Protein 2CVE (pdb70)

B-factor: mean 14.04, std 5.44, range [6.55, 36.49]

Solvent-accessible surface area: 10276 Å² total; per-residue (Å²): 97,62,16,4,49,82,120,23,100,34,86,64,124,38,96,130,0,98,0,6,0,26,1,5,53,4,48,34,61,130,86,0,91,62,22,0,72,138,26,90,41,122,155,16,66,27,11,0,14,0,4,45,23,32,180,87,109,125,66,34,23,69,70,14,75,110,36,8,0,0,90,10,0,3,97,8,0,79,89,42,40,3,17,97,0,0,0,0,0,0,11,60,95,28,58,49,182,20,39,61,44,10,11,61,180,3,0,12,35,1,0,16,39,0,0,135,150,5,70,66,64,89,49,85,105,177,19,46,26,36,0,29,0,56,109,85,6,15,54,120,0,68,61,21,6,138,85,102,95,28,196,30,126,85,67,125,32,130,126,0,0,90,1,32,2,92,4,42,84,103,94,79,99,34,1,36,165,20,0,68,112,29,0,216,43,94,24,50,91,121

CATH classification: 3.30.230.30 (+1 more: 3.30.70.240)

Sequence (190 aa):
SLTLADKVVYEEEIQKSRFIAKAAPVASEEEALAFLAENREPEATHNGHAYKIGLLYRFSDDGEPSGTAGRPILHAIEAQGLDRVAVLVVRYFGGVKLGAGGLVRAYGGVAAEALRRAPKVPLVERVGLAFLVPFAEVGRVYALLEARALKAEETYTPEGVRFALLLPKPEREGFLRALLDATRGQVALE

InterPro domains:
  IPR001498 Impact, N-terminal [PF01205] (16-116)
  IPR020568 Ribosomal protein uS5 domain 2-type superfamily [SSF54211] (7-121)
  IPR020569 Uncharacterised protein family UPF0029, Impact, conserved site [PS00910] (71-100)
  IPR023582 Impact family [PTHR16301] (6-154)
  IPR035647 EF-G domain III/V-like [SSF54980] (125-191)
  IPR036956 Impact, N-terminal domain superfamily [G3DSA:3.30.230.30] (1-125)

Structure (mmCIF, N/CA/C/O backbone):
data_2CVE
#
_entry.id   2CVE
#
_cell.length_a   53.670
_cell.length_b   76.050
_cell.length_c   102.110
_cell.angle_alpha   90.00
_cell.angle_beta   90.00
_cell.angle_gamma   90.00
#
_symmetry.space_group_name_H-M   'C 2 2 21'
#
loop_
_entity.id
_entity.type
_entity.pdbx_description
1 polymer 'hypothetical protein TTHA1053'
2 non-polymer 'L(+)-TARTARIC ACID'
3 water water
#
loop_
_atom_site.group_PDB
_atom_site.id
_atom_site.type_symbol
_atom_site.label_atom_id
_atom_site.label_alt_id
_atom_site.label_comp_id
_atom_site.label_asym_id
_atom_site.label_entity_id
_atom_site.label_seq_id
_atom_site.pdbx_PDB_ins_code
_atom_site.Cartn_x
_atom_site.Cartn_y
_atom_site.Cartn_z
_atom_site.occupancy
_atom_site.B_iso_or_equiv
_atom_site.auth_seq_id
_atom_site.auth_comp_id
_atom_site.auth_asym_id
_atom_site.auth_atom_id
_atom_site.pdbx_PDB_model_num
ATOM 1 N N . SER A 1 2 ? 18.282 13.493 16.509 1.00 16.79 2 SER A N 1
ATOM 2 C CA . SER A 1 2 ? 17.985 12.776 17.778 1.00 14.44 2 SER A CA 1
ATOM 3 C C . SER A 1 2 ? 18.737 11.454 17.882 1.00 13.20 2 SER A C 1
ATOM 4 O O . SER A 1 2 ? 19.091 10.850 16.867 1.00 12.10 2 SER A O 1
ATOM 7 N N . LEU A 1 3 ? 18.957 11.010 19.110 1.00 12.56 3 LEU A N 1
ATOM 8 C CA . LEU A 1 3 ? 19.654 9.771 19.362 1.00 11.63 3 LEU A CA 1
ATOM 9 C C . LEU A 1 3 ? 18.591 8.881 20.037 1.00 10.84 3 LEU A C 1
ATOM 10 O O . LEU A 1 3 ? 17.614 9.366 20.564 1.00 12.98 3 LEU A O 1
ATOM 15 N N . THR A 1 4 ? 18.815 7.566 19.975 1.00 9.96 4 THR A N 1
ATOM 16 C CA . THR A 1 4 ? 17.934 6.628 20.666 1.00 9.55 4 THR A CA 1
ATOM 17 C C . THR A 1 4 ? 18.871 5.638 21.322 1.00 9.44 4 THR A C 1
ATOM 18 O O . THR A 1 4 ? 20.075 5.664 21.054 1.00 10.51 4 THR A O 1
ATOM 22 N N . LEU A 1 5 ? 18.346 4.791 22.199 1.00 9.08 5 LEU A N 1
ATOM 23 C CA . LEU A 1 5 ? 19.185 3.811 22.878 1.00 9.53 5 LEU A CA 1
ATOM 24 C C . LEU A 1 5 ? 19.501 2.640 21.959 1.00 9.38 5 LEU A C 1
ATOM 25 O O . LEU A 1 5 ? 18.665 2.204 21.198 1.00 7.26 5 LEU A O 1
ATOM 30 N N . ALA A 1 6 ? 20.740 2.143 22.076 1.00 8.98 6 ALA A N 1
ATOM 31 C CA . ALA A 1 6 ? 21.166 1.015 21.246 1.00 9.86 6 ALA A CA 1
ATOM 32 C C . ALA A 1 6 ? 21.105 -0.299 21.980 1.00 10.74 6 ALA A C 1
ATOM 33 O O . ALA A 1 6 ? 21.526 -1.333 21.453 1.00 11.46 6 ALA A O 1
ATOM 35 N N . ASP A 1 7 ? 20.575 -0.282 23.204 1.00 10.62 7 ASP A N 1
ATOM 36 C CA . ASP A 1 7 ? 20.453 -1.475 24.011 1.00 10.76 7 ASP A CA 1
ATOM 37 C C . ASP A 1 7 ? 19.696 -1.078 25.272 1.00 11.39 7 ASP A C 1
ATOM 38 O O . ASP A 1 7 ? 19.472 0.125 25.514 1.00 11.67 7 ASP A O 1
ATOM 43 N N . LYS A 1 8 ? 19.298 -2.062 26.057 1.00 11.65 8 LYS A N 1
ATOM 44 C CA . LYS A 1 8 ? 18.608 -1.786 27.313 1.00 12.40 8 LYS A CA 1
ATOM 45 C C . LYS A 1 8 ? 19.664 -1.552 28.375 1.00 12.70 8 LYS A C 1
ATOM 46 O O . LYS A 1 8 ? 20.778 -2.078 28.313 1.00 14.49 8 LYS A O 1
ATOM 52 N N . VAL A 1 9 ? 19.326 -0.741 29.378 1.00 10.53 9 VAL A N 1
ATOM 53 C CA . VAL A 1 9 ? 20.277 -0.462 30.436 1.00 11.12 9 VAL A CA 1
ATOM 54 C C . VAL A 1 9 ? 19.552 -0.490 31.790 1.00 11.45 9 VAL A C 1
ATOM 55 O O . VAL A 1 9 ? 18.362 -0.250 31.857 1.00 10.16 9 VAL A O 1
ATOM 59 N N . VAL A 1 10 ? 20.308 -0.834 32.824 1.00 10.86 10 VAL A N 1
ATOM 60 C CA . VAL A 1 10 ? 19.778 -0.836 34.196 1.00 11.21 10 VAL A CA 1
ATOM 61 C C . VAL A 1 10 ? 20.819 -0.118 35.044 1.00 11.17 10 VAL A C 1
ATOM 62 O O . VAL A 1 10 ? 22.018 -0.388 34.933 1.00 12.85 10 VAL A O 1
ATOM 66 N N . TYR A 1 11 ? 20.357 0.811 35.870 1.00 9.63 11 TYR A N 1
ATOM 67 C CA . TYR A 1 11 ? 21.263 1.540 36.750 1.00 9.94 11 TYR A CA 1
ATOM 68 C C . TYR A 1 11 ? 20.577 1.702 38.095 1.00 9.78 11 TYR A C 1
ATOM 69 O O . TYR A 1 11 ? 19.475 2.196 38.169 1.00 10.79 11 TYR A O 1
ATOM 78 N N . GLU A 1 12 ? 21.264 1.266 39.148 1.00 9.47 12 GLU A N 1
ATOM 79 C CA . GLU A 1 12 ? 20.689 1.340 40.486 1.00 9.86 12 GLU A CA 1
ATOM 80 C C . GLU A 1 12 ? 21.492 2.285 41.367 1.00 9.96 12 GLU A C 1
ATOM 81 O O . GLU A 1 12 ? 22.711 2.343 41.295 1.00 10.01 12 GLU A O 1
ATOM 87 N N . GLU A 1 13 ? 20.779 3.029 42.215 1.00 10.31 13 GLU A N 1
ATOM 88 C CA . GLU A 1 13 ? 21.444 3.946 43.115 1.00 10.59 13 GLU A CA 1
ATOM 89 C C . GLU A 1 13 ? 20.611 4.127 44.366 1.00 10.42 13 GLU A C 1
ATOM 90 O O . GLU A 1 13 ? 19.383 4.189 44.300 1.00 11.09 13 GLU A O 1
ATOM 96 N N . GLU A 1 14 ? 21.291 4.182 45.515 1.00 11.13 14 GLU A N 1
ATOM 97 C CA . GLU A 1 14 ? 20.628 4.392 46.780 1.00 10.95 14 GLU A CA 1
ATOM 98 C C . GLU A 1 14 ? 20.817 5.867 47.126 1.00 11.17 14 GLU A C 1
ATOM 99 O O . GLU A 1 14 ? 21.925 6.390 47.089 1.00 11.03 14 GLU A O 1
ATOM 105 N N . ILE A 1 15 ? 19.693 6.552 47.427 1.00 11.48 15 ILE A N 1
ATOM 106 C CA . ILE A 1 15 ? 19.716 7.948 47.769 1.00 11.13 15 ILE A CA 1
ATOM 107 C C . ILE A 1 15 ? 18.963 8.098 49.088 1.00 11.20 15 ILE A C 1
ATOM 108 O O . ILE A 1 15 ? 17.765 7.856 49.149 1.00 10.97 15 ILE A O 1
ATOM 113 N N . GLN A 1 16 ? 19.693 8.495 50.140 1.00 10.84 16 GLN A N 1
ATOM 114 C CA . GLN A 1 16 ? 19.140 8.643 51.466 1.00 10.93 16 GLN A CA 1
ATOM 115 C C . GLN A 1 16 ? 18.327 7.432 51.896 1.00 10.75 16 GLN A C 1
ATOM 116 O O . GLN A 1 16 ? 17.215 7.538 52.423 1.00 12.33 16 GLN A O 1
ATOM 122 N N . LYS A 1 17 ? 18.928 6.274 51.645 1.00 10.07 17 LYS A N 1
ATOM 123 C CA . LYS A 1 17 ? 18.387 4.934 51.962 1.00 10.25 17 LYS A CA 1
ATOM 124 C C . LYS A 1 17 ? 17.314 4.410 50.997 1.00 9.91 17 LYS A C 1
ATOM 125 O O . LYS A 1 17 ? 17.031 3.224 51.008 1.00 11.65 17 LYS A O 1
ATOM 131 N N . SER A 1 18 ? 16.739 5.289 50.167 1.00 9.59 18 SER A N 1
ATOM 132 C CA . SER A 1 18 ? 15.739 4.833 49.205 1.00 9.95 18 SER A CA 1
ATOM 133 C C . SER A 1 18 ? 16.490 4.204 48.026 1.00 9.37 18 SER A C 1
ATOM 134 O O . SER A 1 18 ? 17.533 4.714 47.610 1.00 11.22 18 SER A O 1
ATOM 137 N N . ARG A 1 19 ? 15.967 3.099 47.531 1.00 9.63 19 ARG A N 1
ATOM 138 C CA . ARG A 1 19 ? 16.594 2.370 46.423 1.00 9.78 19 ARG A CA 1
ATOM 139 C C . ARG A 1 19 ? 15.887 2.767 45.141 1.00 9.60 19 ARG A C 1
ATOM 140 O O . ARG A 1 19 ? 14.679 2.595 45.001 1.00 10.08 19 ARG A O 1
ATOM 148 N N . PHE A 1 20 ? 16.668 3.317 44.201 1.00 8.48 20 PHE A N 1
ATOM 149 C CA . PHE A 1 20 ? 16.139 3.719 42.897 1.00 8.71 20 PHE A CA 1
ATOM 150 C C . PHE A 1 20 ? 16.762 2.836 41.834 1.00 9.94 20 PHE A C 1
ATOM 151 O O . PHE A 1 20 ? 17.990 2.714 41.770 1.00 11.41 20 PHE A O 1
ATOM 159 N N . ILE A 1 21 ? 15.914 2.215 41.013 1.00 8.34 21 ILE A N 1
ATOM 160 C CA . ILE A 1 21 ? 16.407 1.356 39.951 1.00 9.19 21 ILE A CA 1
ATOM 161 C C . ILE A 1 21 ? 15.844 1.866 38.626 1.00 8.46 21 ILE A C 1
ATOM 162 O O . ILE A 1 21 ? 14.661 1.772 38.366 1.00 8.29 21 ILE A O 1
ATOM 167 N N . ALA A 1 22 ? 16.736 2.414 37.790 1.00 8.25 22 ALA A N 1
ATOM 168 C CA . ALA A 1 22 ? 16.285 2.924 36.498 1.00 7.68 22 ALA A CA 1
ATOM 169 C C . ALA A 1 22 ? 16.522 1.851 35.439 1.00 9.07 22 ALA A C 1
ATOM 170 O O . ALA A 1 22 ? 17.570 1.254 35.372 1.00 9.00 22 ALA A O 1
ATOM 172 N N . LYS A 1 23 ? 15.464 1.616 34.646 1.00 7.96 23 LYS A N 1
ATOM 173 C CA . LYS A 1 23 ? 15.533 0.623 33.589 1.00 8.46 23 LYS A CA 1
ATOM 174 C C . LYS A 1 23 ? 15.072 1.347 32.336 1.00 8.28 23 LYS A C 1
ATOM 175 O O . LYS A 1 23 ? 13.972 1.878 32.291 1.00 7.75 23 LYS A O 1
ATOM 181 N N . ALA A 1 24 ? 15.920 1.360 31.318 1.00 9.64 24 ALA A N 1
ATOM 182 C CA . ALA A 1 24 ? 15.560 2.051 30.096 1.00 7.69 24 ALA A CA 1
ATOM 183 C C . ALA A 1 24 ? 15.747 1.153 28.884 1.00 9.28 24 ALA A C 1
ATOM 184 O O . ALA A 1 24 ? 16.533 0.222 28.901 1.00 8.54 24 ALA A O 1
ATOM 186 N N . ALA A 1 25 ? 14.983 1.441 27.843 1.00 7.17 25 ALA A N 1
ATOM 187 C CA . ALA A 1 25 ? 15.064 0.661 26.609 1.00 8.99 25 ALA A CA 1
ATOM 188 C C . ALA A 1 25 ? 14.570 1.499 25.455 1.00 9.01 25 ALA A C 1
ATOM 189 O O . ALA A 1 25 ? 13.793 2.441 25.649 1.00 8.85 25 ALA A O 1
ATOM 191 N N . PRO A 1 26 ? 15.034 1.192 24.235 1.00 7.80 26 PRO A N 1
ATOM 192 C CA . PRO A 1 26 ? 14.572 1.954 23.070 1.00 8.86 26 PRO A CA 1
ATOM 193 C C . PRO A 1 26 ? 13.176 1.427 22.726 1.00 8.50 26 PRO A C 1
ATOM 194 O O . PRO A 1 26 ? 12.902 0.241 22.855 1.00 8.15 26 PRO A O 1
ATOM 198 N N . VAL A 1 27 ? 12.291 2.339 22.303 1.00 8.10 27 VAL A N 1
ATOM 199 C CA . VAL A 1 27 ? 10.931 1.937 21.956 1.00 8.37 27 VAL A CA 1
ATOM 200 C C . VAL A 1 27 ? 10.486 2.692 20.708 1.00 7.68 27 VAL A C 1
ATOM 201 O O . VAL A 1 27 ? 10.643 3.899 20.632 1.00 10.22 27 VAL A O 1
ATOM 205 N N . ALA A 1 28 ? 9.942 1.960 19.747 1.00 9.31 28 ALA A N 1
ATOM 206 C CA . ALA A 1 28 ? 9.507 2.548 18.496 1.00 10.39 28 ALA A CA 1
ATOM 207 C C . ALA A 1 28 ? 7.978 2.686 18.388 1.00 10.59 28 ALA A C 1
ATOM 208 O O . ALA A 1 28 ? 7.488 3.228 17.386 1.00 12.70 28 ALA A O 1
ATOM 210 N N . SER A 1 29 ? 7.268 2.217 19.393 1.00 9.62 29 SER A N 1
ATOM 211 C CA . SER A 1 29 ? 5.802 2.334 19.386 1.00 9.77 29 SER A CA 1
ATOM 212 C C . SER A 1 29 ? 5.299 2.316 20.820 1.00 10.09 29 SER A C 1
ATOM 213 O O . SER A 1 29 ? 5.993 1.870 21.741 1.00 10.11 29 SER A O 1
ATOM 216 N N . GLU A 1 30 ? 4.073 2.820 21.024 1.00 10.78 30 GLU A N 1
ATOM 217 C CA . GLU A 1 30 ? 3.503 2.846 22.348 1.00 11.44 30 GLU A CA 1
ATOM 218 C C . GLU A 1 30 ? 3.296 1.422 22.855 1.00 11.99 30 GLU A C 1
ATOM 219 O O . GLU A 1 30 ? 3.423 1.158 24.041 1.00 10.24 30 GLU A O 1
ATOM 225 N N . GLU A 1 31 ? 2.991 0.492 21.950 1.00 10.95 31 GLU A N 1
ATOM 226 C CA . GLU A 1 31 ? 2.816 -0.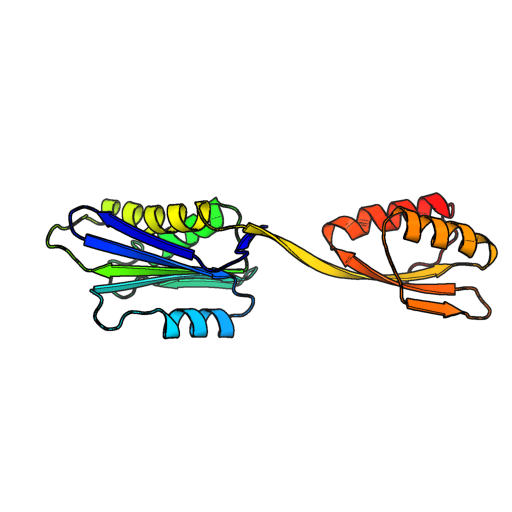895 22.322 1.00 12.05 31 GLU A CA 1
ATOM 227 C C . GLU A 1 31 ? 4.094 -1.422 22.979 1.00 11.27 31 GLU A C 1
ATOM 228 O O . GLU A 1 31 ? 4.058 -2.102 24.006 1.00 12.05 31 GLU A O 1
ATOM 234 N N . GLU A 1 32 ? 5.234 -1.123 22.346 1.00 10.65 32 GLU A N 1
ATOM 235 C CA . GLU A 1 32 ? 6.528 -1.561 22.856 1.00 11.11 32 GLU A CA 1
ATOM 236 C C . GLU A 1 32 ? 6.844 -0.904 24.204 1.00 10.19 32 GLU A C 1
ATOM 237 O O . GLU A 1 32 ? 7.425 -1.536 25.081 1.00 11.88 32 GLU A O 1
ATOM 243 N N . ALA A 1 33 ? 6.447 0.335 24.336 1.00 8.40 33 ALA A N 1
ATOM 244 C CA . ALA A 1 33 ? 6.699 1.066 25.585 1.00 8.76 33 ALA A CA 1
ATOM 245 C C . ALA A 1 33 ? 5.948 0.441 26.745 1.00 9.35 33 ALA A C 1
ATOM 246 O O . ALA A 1 33 ? 6.501 0.191 27.800 1.00 9.21 33 ALA A O 1
ATOM 248 N N . LEU A 1 34 ? 4.640 0.171 26.532 1.00 10.50 34 LEU A N 1
ATOM 249 C CA . LEU A 1 34 ? 3.852 -0.422 27.596 1.00 10.20 34 LEU A CA 1
ATOM 250 C C . LEU A 1 34 ? 4.260 -1.854 27.887 1.00 11.06 34 LEU A C 1
ATOM 251 O O . LEU A 1 34 ? 4.143 -2.318 29.007 1.00 11.28 34 LEU A O 1
ATOM 256 N N . ALA A 1 35 ? 4.722 -2.563 26.849 1.00 11.14 35 ALA A N 1
ATOM 257 C CA . ALA A 1 35 ? 5.164 -3.949 27.040 1.00 11.83 35 ALA A CA 1
ATOM 258 C C . ALA A 1 35 ? 6.404 -3.948 27.918 1.00 11.48 35 ALA A C 1
ATOM 259 O O . ALA A 1 35 ? 6.532 -4.729 28.858 1.00 12.98 35 ALA A O 1
ATOM 261 N N . PHE A 1 36 ? 7.332 -3.025 27.625 1.00 10.02 36 PHE A N 1
ATOM 262 C CA . PHE A 1 36 ? 8.566 -2.921 28.377 1.00 10.09 36 PHE A CA 1
ATOM 263 C C . PHE A 1 36 ? 8.282 -2.569 29.842 1.00 9.99 36 PHE A C 1
ATOM 264 O O . PHE A 1 36 ? 8.843 -3.138 30.757 1.00 10.24 36 PHE A O 1
ATOM 272 N N . LEU A 1 37 ? 7.379 -1.611 30.031 1.00 10.13 37 LEU A N 1
ATOM 273 C CA . LEU A 1 37 ? 7.031 -1.185 31.393 1.00 11.45 37 LEU A CA 1
ATOM 274 C C . LEU A 1 37 ? 6.346 -2.296 32.179 1.00 12.51 37 LEU A C 1
ATOM 275 O O . LEU A 1 37 ? 6.626 -2.507 33.361 1.00 13.81 37 LEU A O 1
ATOM 280 N N . ALA A 1 38 ? 5.421 -3.013 31.534 1.00 14.17 38 ALA A N 1
ATOM 281 C CA . ALA A 1 38 ? 4.707 -4.079 32.193 1.00 14.22 38 ALA A CA 1
ATOM 282 C C . ALA A 1 38 ? 5.650 -5.208 32.617 1.00 14.32 38 ALA A C 1
ATOM 283 O O . ALA A 1 38 ? 5.486 -5.779 33.699 1.00 15.35 38 ALA A O 1
ATOM 285 N N . GLU A 1 39 ? 6.630 -5.512 31.781 1.00 14.45 39 GLU A N 1
ATOM 286 C CA . GLU A 1 39 ? 7.596 -6.571 32.071 1.00 15.73 39 GLU A CA 1
ATOM 287 C C . GLU A 1 39 ? 8.623 -6.192 33.130 1.00 15.05 39 GLU A C 1
ATOM 288 O O . GLU A 1 39 ? 9.105 -7.042 33.892 1.00 16.06 39 GLU A O 1
ATOM 294 N N . ASN A 1 40 ? 8.946 -4.900 33.217 1.00 13.83 40 ASN A N 1
ATOM 295 C CA . ASN A 1 40 ? 9.970 -4.435 34.140 1.00 12.80 40 ASN A CA 1
ATOM 296 C C . ASN A 1 40 ? 9.478 -3.779 35.424 1.00 12.72 40 ASN A C 1
ATOM 297 O O . ASN A 1 40 ? 10.268 -3.529 36.321 1.00 12.40 40 ASN A O 1
ATOM 302 N N . ARG A 1 41 ? 8.183 -3.505 35.515 1.00 12.40 41 ARG A N 1
ATOM 303 C CA . ARG A 1 41 ? 7.669 -2.928 36.764 1.00 13.36 41 ARG A CA 1
ATOM 304 C C . ARG A 1 41 ? 7.821 -3.961 37.873 1.00 12.93 41 ARG A C 1
ATOM 305 O O . ARG A 1 41 ? 7.781 -5.172 37.630 1.00 12.66 41 ARG A O 1
ATOM 313 N N . GLU A 1 42 ? 8.007 -3.475 39.086 1.00 12.98 42 GLU A N 1
ATOM 314 C CA . GLU A 1 42 ? 8.127 -4.346 40.257 1.00 13.50 42 GLU A CA 1
ATOM 315 C C . GLU A 1 42 ? 6.914 -4.006 41.133 1.00 15.31 42 GLU A C 1
ATOM 316 O O . GLU A 1 42 ? 6.879 -3.002 41.818 1.00 14.17 42 GLU A O 1
ATOM 322 N N . PRO A 1 43 ? 5.893 -4.889 41.114 1.00 18.12 43 PRO A N 1
ATOM 323 C CA . PRO A 1 43 ? 4.636 -4.763 41.852 1.00 19.48 43 PRO A CA 1
ATOM 324 C C . PRO A 1 43 ? 4.693 -4.437 43.320 1.00 18.04 43 PRO A C 1
ATOM 325 O O . PRO A 1 43 ? 3.771 -3.796 43.847 1.00 19.56 43 PRO A O 1
ATOM 329 N N . GLU A 1 44 ? 5.764 -4.836 44.016 1.00 18.14 44 GLU A N 1
ATOM 330 C CA . GLU A 1 44 ? 5.869 -4.545 45.431 1.00 17.78 44 GLU A CA 1
ATOM 331 C C . GLU A 1 44 ? 6.726 -3.347 45.756 1.00 15.56 44 GLU A C 1
ATOM 332 O O . GLU A 1 44 ? 7.046 -3.066 46.901 1.00 16.08 44 GLU A O 1
ATOM 338 N N . ALA A 1 45 ? 7.104 -2.604 44.708 1.00 13.23 45 ALA A N 1
ATOM 339 C CA . ALA A 1 45 ? 7.908 -1.410 44.933 1.00 12.71 45 ALA A CA 1
ATOM 340 C C . ALA A 1 45 ? 7.015 -0.328 45.514 1.00 12.28 45 ALA A C 1
ATOM 341 O O . ALA A 1 45 ? 5.780 -0.405 45.443 1.00 12.43 45 ALA A O 1
ATOM 343 N N . THR A 1 46 ? 7.625 0.692 46.106 1.00 10.43 46 THR A N 1
ATOM 344 C CA . THR A 1 46 ? 6.854 1.777 46.659 1.00 11.19 46 THR A CA 1
ATOM 345 C C . THR A 1 46 ? 6.230 2.541 45.487 1.00 10.94 46 THR A C 1
ATOM 346 O O . THR A 1 46 ? 5.078 2.940 45.557 1.00 12.78 46 THR A O 1
ATOM 350 N N . HIS A 1 47 ? 7.007 2.699 44.422 1.00 11.36 47 HIS A N 1
ATOM 351 C CA . HIS A 1 47 ? 6.546 3.408 43.211 1.00 11.54 47 HIS A CA 1
ATOM 352 C C . HIS A 1 47 ? 7.286 2.916 41.966 1.00 12.16 47 HIS A C 1
ATOM 353 O O . HIS A 1 47 ? 8.436 2.483 42.046 1.00 11.91 47 HIS A O 1
ATOM 360 N N . ASN A 1 48 ? 6.605 2.993 40.833 1.00 11.41 48 ASN A N 1
ATOM 361 C CA . ASN A 1 48 ? 7.177 2.648 39.529 1.00 11.12 48 ASN A CA 1
ATOM 362 C C . ASN A 1 48 ? 6.926 3.842 38.617 1.00 11.15 48 ASN A C 1
ATOM 363 O O . ASN A 1 48 ? 6.015 3.837 37.797 1.00 13.82 48 ASN A O 1
ATOM 368 N N . GLY A 1 49 ? 7.740 4.887 38.778 1.00 11.10 49 GLY A N 1
ATOM 369 C CA . GLY A 1 49 ? 7.571 6.084 37.965 1.00 8.88 49 GLY A CA 1
ATOM 370 C C . GLY A 1 49 ? 8.140 5.833 36.577 1.00 9.81 49 GLY A C 1
ATOM 371 O O . GLY A 1 49 ? 9.009 4.997 36.424 1.00 10.16 49 GLY A O 1
ATOM 372 N N . HIS A 1 50 ? 7.640 6.562 35.576 1.00 8.08 50 HIS A N 1
ATOM 373 C CA . HIS A 1 50 ? 8.150 6.336 34.222 1.00 8.05 50 HIS A CA 1
ATOM 374 C C . HIS A 1 50 ? 7.820 7.468 33.262 1.00 7.44 50 HIS A C 1
ATOM 375 O O . HIS A 1 50 ? 7.024 8.341 33.543 1.00 7.92 50 HIS A O 1
ATOM 382 N N . ALA A 1 51 ? 8.486 7.419 32.110 1.00 7.92 51 ALA A N 1
ATOM 383 C CA . ALA A 1 51 ? 8.255 8.386 31.064 1.00 6.98 51 ALA A CA 1
ATOM 384 C C . ALA A 1 51 ? 8.786 7.808 29.779 1.00 8.39 51 ALA A C 1
ATOM 385 O O . ALA A 1 51 ? 9.659 6.939 29.794 1.00 9.62 51 ALA A O 1
ATOM 387 N N . TYR A 1 52 ? 8.220 8.230 28.671 1.00 7.86 52 TYR A N 1
ATOM 388 C CA . TYR A 1 52 ? 8.722 7.781 27.381 1.00 8.21 52 TYR A CA 1
ATOM 389 C C . TYR A 1 52 ? 8.386 8.804 26.326 1.00 10.52 52 TYR A C 1
ATOM 390 O O . TYR A 1 52 ? 7.443 9.594 26.461 1.00 10.47 52 TYR A O 1
ATOM 399 N N . LYS A 1 53 ? 9.200 8.823 25.291 1.00 8.74 53 LYS A N 1
ATOM 400 C CA . LYS A 1 53 ? 9.041 9.789 24.215 1.00 10.61 53 LYS A CA 1
ATOM 401 C C . LYS A 1 53 ? 9.243 9.072 22.882 1.00 9.72 53 LYS A C 1
ATOM 402 O O . LYS A 1 53 ? 10.251 8.397 22.666 1.00 9.33 53 LYS A O 1
ATOM 408 N N . ILE A 1 54 ? 8.249 9.202 22.002 1.00 9.69 54 ILE A N 1
ATOM 409 C CA . ILE A 1 54 ? 8.321 8.582 20.681 1.00 10.81 54 ILE A CA 1
ATOM 410 C C . ILE A 1 54 ? 7.899 9.653 19.679 1.00 11.47 54 ILE A C 1
ATOM 411 O O . ILE A 1 54 ? 6.704 9.786 19.333 1.00 11.98 54 ILE A O 1
ATOM 416 N N . GLY A 1 55 ? 8.864 10.422 19.222 1.00 12.68 55 GLY A N 1
ATOM 417 C CA . GLY A 1 55 ? 8.521 11.507 18.284 1.00 12.78 55 GLY A CA 1
ATOM 418 C C . GLY A 1 55 ? 7.755 12.545 19.068 1.00 13.75 55 GLY A C 1
ATOM 419 O O . GLY A 1 55 ? 8.179 12.973 20.128 1.00 14.50 55 GLY A O 1
ATOM 420 N N . LEU A 1 56 ? 6.591 12.955 18.551 1.00 15.06 56 LEU A N 1
ATOM 421 C CA . LEU A 1 56 ? 5.768 13.954 19.211 1.00 15.73 56 LEU A CA 1
ATOM 422 C C . LEU A 1 56 ? 5.033 13.373 20.425 1.00 14.98 56 LEU A C 1
ATOM 423 O O . LEU A 1 56 ? 4.622 14.113 21.321 1.00 17.00 56 LEU A O 1
ATOM 428 N N . LEU A 1 57 ? 4.892 12.067 20.434 1.00 12.89 57 LEU A N 1
ATOM 429 C CA . LEU A 1 57 ? 4.183 11.367 21.517 1.00 13.62 57 LEU A CA 1
ATOM 430 C C . LEU A 1 57 ? 5.052 11.251 22.771 1.00 13.23 57 LEU A C 1
ATOM 431 O O . LEU A 1 57 ? 6.206 10.860 22.712 1.00 13.36 57 LEU A O 1
ATOM 436 N N . TYR A 1 58 ? 4.488 11.626 23.924 1.00 12.32 58 TYR A N 1
ATOM 437 C CA . TYR A 1 58 ? 5.216 11.490 25.169 1.00 12.88 58 TYR A CA 1
ATOM 438 C C . TYR A 1 58 ? 4.251 11.116 26.284 1.00 12.64 58 TYR A C 1
ATOM 439 O O . TYR A 1 58 ? 3.065 11.287 26.173 1.00 12.72 58 TYR A O 1
ATOM 448 N N . ARG A 1 59 ? 4.813 10.571 27.341 1.00 12.00 59 ARG A N 1
ATOM 449 C CA . ARG A 1 59 ? 4.013 10.124 28.470 1.00 12.46 59 ARG A CA 1
ATOM 450 C C . ARG A 1 59 ? 4.903 10.146 29.698 1.00 13.16 59 ARG A C 1
ATOM 451 O O . ARG A 1 59 ? 6.111 9.938 29.607 1.00 13.13 59 ARG A O 1
ATOM 459 N N . PHE A 1 60 ? 4.287 10.431 30.847 1.00 13.37 60 PHE A N 1
ATOM 460 C CA . PHE A 1 60 ? 5.049 10.438 32.094 1.00 14.10 60 PHE A CA 1
ATOM 461 C C . PHE A 1 60 ? 4.059 10.096 33.209 1.00 14.40 60 PHE A C 1
ATOM 462 O O . PHE A 1 60 ? 2.862 10.420 33.109 1.00 16.19 60 PHE A O 1
ATOM 470 N N . SER A 1 61 ? 4.543 9.426 34.235 1.00 12.41 61 SER A N 1
ATOM 471 C CA . SER A 1 61 ? 3.688 9.010 35.346 1.00 10.53 61 SER A CA 1
ATOM 472 C C . SER A 1 61 ? 4.453 9.030 36.674 1.00 9.89 61 SER A C 1
ATOM 473 O O . SER A 1 61 ? 5.595 8.614 36.741 1.00 9.79 61 SER A O 1
ATOM 476 N N . ASP A 1 62 ? 3.781 9.526 37.718 1.00 8.81 62 ASP A N 1
ATOM 477 C CA . ASP A 1 62 ? 4.399 9.594 39.044 1.00 10.21 62 ASP A CA 1
ATOM 478 C C . ASP A 1 62 ? 4.055 8.375 39.891 1.00 10.92 62 ASP A C 1
ATOM 479 O O . ASP A 1 62 ? 4.620 8.196 40.971 1.00 10.79 62 ASP A O 1
ATOM 484 N N . ASP A 1 63 ? 3.145 7.568 39.396 1.00 10.63 63 ASP A N 1
ATOM 485 C CA . ASP A 1 6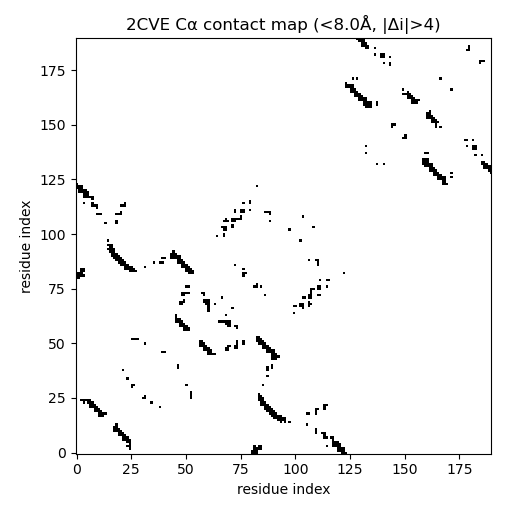3 ? 2.682 6.366 40.094 1.00 12.37 63 ASP A CA 1
ATOM 486 C C . ASP A 1 63 ? 2.524 6.500 41.598 1.00 13.82 63 ASP A C 1
ATOM 487 O O . ASP A 1 63 ? 2.980 5.677 42.352 1.00 15.54 63 ASP A O 1
ATOM 492 N N . GLY A 1 64 ? 1.860 7.586 42.048 1.00 13.26 64 GLY A N 1
ATOM 493 C CA . GLY A 1 64 ? 1.657 7.733 43.478 1.00 14.00 64 GLY A CA 1
ATOM 494 C C . GLY A 1 64 ? 2.538 8.751 44.177 1.00 12.67 64 GLY A C 1
ATOM 495 O O . GLY A 1 64 ? 2.203 9.212 45.282 1.00 14.50 64 GLY A O 1
ATOM 496 N N . GLU A 1 65 ? 3.667 9.098 43.576 1.00 10.86 65 GLU A N 1
ATOM 497 C CA . GLU A 1 65 ? 4.540 10.110 44.195 1.00 9.16 65 GLU A CA 1
ATOM 498 C C . GLU A 1 65 ? 3.801 11.436 44.055 1.00 10.10 65 GLU A C 1
ATOM 499 O O . GLU A 1 65 ? 2.828 11.522 43.297 1.00 11.55 65 GLU A O 1
ATOM 505 N N . PRO A 1 66 ? 4.241 12.467 44.783 1.00 9.54 66 PRO A N 1
ATOM 506 C CA . PRO A 1 66 ? 3.546 13.757 44.655 1.00 10.15 66 PRO A CA 1
ATOM 507 C C . PRO A 1 66 ? 3.588 14.154 43.174 1.00 10.47 66 PRO A C 1
ATOM 508 O O . PRO A 1 66 ? 4.614 14.009 42.528 1.00 9.07 66 PRO A O 1
ATOM 512 N N . SER A 1 67 ? 2.459 14.662 42.671 1.00 10.83 67 SER A N 1
ATOM 513 C CA . SER A 1 67 ? 2.388 15.037 41.264 1.00 11.76 67 SER A CA 1
ATOM 514 C C . SER A 1 67 ? 3.510 15.964 40.836 1.00 12.10 67 SER A C 1
ATOM 515 O O . SER A 1 67 ? 3.767 16.978 41.494 1.00 11.19 67 SER A O 1
ATOM 518 N N . GLY A 1 68 ? 4.187 15.592 39.765 1.00 9.87 68 GLY A N 1
ATOM 519 C CA . GLY A 1 68 ? 5.278 16.398 39.230 1.00 9.84 68 GLY A CA 1
ATOM 520 C C . GLY A 1 68 ? 6.686 16.096 39.752 1.00 10.79 68 GLY A C 1
ATOM 521 O O . GLY A 1 68 ? 7.639 16.710 39.314 1.00 10.88 68 GLY A O 1
ATOM 522 N N . THR A 1 69 ? 6.789 15.150 40.676 1.00 9.44 69 THR A N 1
ATOM 523 C CA . THR A 1 69 ? 8.085 14.816 41.256 1.00 8.08 69 THR A CA 1
ATOM 524 C C . THR A 1 69 ? 8.823 13.627 40.644 1.00 8.48 69 THR A C 1
ATOM 525 O O . THR A 1 69 ? 10.011 13.488 40.835 1.00 9.48 69 THR A O 1
ATOM 529 N N . ALA A 1 70 ? 8.109 12.778 39.890 1.00 8.28 70 ALA A N 1
ATOM 530 C CA . ALA A 1 70 ? 8.772 11.617 39.322 1.00 8.23 70 ALA A CA 1
ATOM 531 C C . ALA A 1 70 ? 8.711 11.503 37.800 1.00 7.66 70 ALA A C 1
ATOM 532 O O . ALA A 1 70 ? 9.739 11.457 37.143 1.00 8.20 70 ALA A O 1
ATOM 534 N N . GLY A 1 71 ? 7.509 11.468 37.264 1.00 7.78 71 GLY A N 1
ATOM 535 C CA . GLY A 1 71 ? 7.353 11.336 35.821 1.00 8.01 71 GLY A CA 1
ATOM 536 C C . GLY A 1 71 ? 8.001 12.404 34.957 1.00 8.61 71 GLY A C 1
ATOM 537 O O . GLY A 1 71 ? 8.777 12.110 34.057 1.00 6.89 71 GLY A O 1
ATOM 538 N N . ARG A 1 72 ? 7.647 13.668 35.221 1.00 8.86 72 ARG A N 1
ATOM 539 C CA . ARG A 1 72 ? 8.203 14.740 34.423 1.00 8.99 72 ARG A CA 1
ATOM 540 C C . ARG A 1 72 ? 9.717 14.815 34.517 1.00 7.20 72 ARG A C 1
ATOM 541 O O . ARG A 1 72 ? 10.395 15.042 33.525 1.00 8.45 72 ARG A O 1
ATOM 549 N N . PRO A 1 73 ? 10.288 14.640 35.726 1.00 8.11 73 PRO A N 1
ATOM 550 C CA . PRO A 1 73 ? 11.754 14.680 35.832 1.00 8.18 73 PRO A CA 1
ATOM 551 C C . PRO A 1 73 ? 12.416 13.621 34.936 1.00 7.79 73 PRO A C 1
ATOM 552 O O . PRO A 1 73 ? 13.479 13.859 34.356 1.00 9.25 73 PRO A O 1
ATOM 556 N N . ILE A 1 74 ? 11.794 12.453 34.828 1.00 6.89 74 ILE A N 1
ATOM 557 C CA . ILE A 1 74 ? 12.348 11.396 33.981 1.00 7.50 74 ILE A CA 1
ATOM 558 C C . ILE A 1 74 ? 12.269 11.825 32.515 1.00 7.73 74 ILE A C 1
ATOM 559 O O . ILE A 1 74 ? 13.203 11.662 31.755 1.00 7.98 74 ILE A O 1
ATOM 564 N N . LEU A 1 75 ? 11.104 12.389 32.134 1.00 7.50 75 LEU A N 1
ATOM 565 C CA . LEU A 1 75 ? 10.948 12.833 30.746 1.00 7.76 75 LEU A CA 1
ATOM 566 C C . LEU A 1 75 ? 11.954 13.940 30.422 1.00 7.88 75 LEU A C 1
ATOM 567 O O . LEU A 1 75 ? 12.518 13.970 29.324 1.00 8.92 75 LEU A O 1
ATOM 572 N N . HIS A 1 76 ? 12.177 14.825 31.390 1.00 8.46 76 HIS A N 1
ATOM 573 C CA . HIS A 1 76 ? 13.128 15.920 31.207 1.00 9.39 76 HIS A CA 1
ATOM 574 C C . HIS A 1 76 ? 14.539 15.386 31.029 1.00 9.97 76 HIS A C 1
ATOM 575 O O . HIS A 1 76 ? 15.334 15.969 30.305 1.00 10.77 76 HIS A O 1
ATOM 582 N N . ALA A 1 77 ? 14.859 14.267 31.696 1.00 8.90 77 ALA A N 1
ATOM 583 C CA . ALA A 1 77 ? 16.191 13.680 31.544 1.00 9.10 77 ALA A CA 1
ATOM 584 C C . ALA A 1 77 ? 16.362 13.127 30.132 1.00 9.29 77 ALA A C 1
ATOM 585 O O . ALA A 1 77 ? 17.448 13.241 29.551 1.00 10.37 77 ALA A O 1
ATOM 587 N N . ILE A 1 78 ? 15.295 12.557 29.588 1.00 8.31 78 ILE A N 1
ATOM 588 C CA . ILE A 1 78 ? 15.307 12.019 28.229 1.00 9.55 78 ILE A CA 1
ATOM 589 C C . ILE A 1 78 ? 15.522 13.162 27.239 1.00 9.73 78 ILE A C 1
ATOM 590 O O . ILE A 1 78 ? 16.358 13.089 26.339 1.00 10.79 78 ILE A O 1
ATOM 595 N N . GLU A 1 79 ? 14.760 14.230 27.421 1.00 10.27 79 GLU A N 1
ATOM 596 C CA . GLU A 1 79 ? 14.857 15.385 26.518 1.00 11.89 79 GLU A CA 1
ATOM 597 C C . GLU A 1 79 ? 16.178 16.117 26.656 1.00 12.17 79 GLU A C 1
ATOM 598 O O . GLU A 1 79 ? 16.758 16.531 25.644 1.00 13.85 79 GLU A O 1
ATOM 604 N N . ALA A 1 80 ? 16.665 16.238 27.871 1.00 13.02 80 ALA A N 1
ATOM 605 C CA . ALA A 1 80 ? 17.946 16.946 28.104 1.00 14.13 80 ALA A CA 1
ATOM 606 C C . ALA A 1 80 ? 19.110 16.300 27.383 1.00 13.87 80 ALA A C 1
ATOM 607 O O . ALA A 1 80 ? 20.094 16.989 27.050 1.00 15.53 80 ALA A O 1
ATOM 609 N N . GLN A 1 81 ? 19.044 15.009 27.114 1.00 13.38 81 GLN A N 1
ATOM 610 C CA . GLN A 1 81 ? 20.134 14.338 26.416 1.00 14.00 81 GLN A CA 1
ATOM 611 C C . GLN A 1 81 ? 19.862 14.155 24.929 1.00 13.41 81 GLN A C 1
ATOM 612 O O . GLN A 1 81 ? 20.586 13.435 24.235 1.00 14.44 81 GLN A O 1
ATOM 618 N N . GLY A 1 82 ? 18.829 14.838 24.437 1.00 13.45 82 GLY A N 1
ATOM 619 C CA . GLY A 1 82 ? 18.495 14.745 23.026 1.00 12.88 82 GLY A CA 1
ATOM 620 C C . GLY A 1 82 ? 18.105 13.355 22.565 1.00 12.56 82 GLY A C 1
ATOM 621 O O . GLY A 1 82 ? 18.387 12.966 21.436 1.00 13.56 82 GLY A O 1
ATOM 622 N N . LEU A 1 83 ? 17.412 12.609 23.433 1.00 11.86 83 LEU A N 1
ATOM 623 C CA . LEU A 1 83 ? 16.973 11.268 23.068 1.00 11.54 83 LEU A CA 1
ATOM 624 C C . LEU A 1 83 ? 15.516 11.198 22.610 1.00 10.63 83 LEU A C 1
ATOM 625 O O . LEU A 1 83 ? 14.681 12.019 22.992 1.00 10.47 83 LEU A O 1
ATOM 630 N N . ASP A 1 84 ? 15.240 10.206 21.774 1.00 9.74 84 ASP A N 1
ATOM 631 C CA . ASP A 1 84 ? 13.873 10.011 21.263 1.00 10.26 84 ASP A CA 1
ATOM 632 C C . ASP A 1 84 ? 13.681 8.497 21.110 1.00 10.34 84 ASP A C 1
ATOM 633 O O . ASP A 1 84 ? 14.662 7.757 20.998 1.00 10.08 84 ASP A O 1
ATOM 638 N N . ARG A 1 85 ? 12.421 8.051 21.109 1.00 9.66 85 ARG A N 1
ATOM 639 C CA . ARG A 1 85 ? 12.107 6.645 21.021 1.00 9.64 85 ARG A CA 1
ATOM 640 C C . ARG A 1 85 ? 12.812 5.910 22.149 1.00 8.32 85 ARG A C 1
ATOM 641 O O . ARG A 1 85 ? 13.568 4.964 21.945 1.00 8.70 85 ARG A O 1
ATOM 649 N N . VAL A 1 86 ? 12.548 6.386 23.365 1.00 8.42 86 VAL A N 1
ATOM 650 C CA . VAL A 1 86 ? 13.119 5.824 24.590 1.00 8.72 86 VAL A CA 1
ATOM 651 C C . VAL A 1 86 ? 12.084 5.822 25.707 1.00 9.17 86 VAL A C 1
ATOM 652 O O . VAL A 1 86 ? 11.264 6.717 25.824 1.00 9.27 86 VAL A O 1
ATOM 656 N N . ALA A 1 87 ? 12.124 4.771 26.527 1.00 8.82 87 ALA A N 1
ATOM 657 C CA . ALA A 1 87 ? 11.228 4.660 27.674 1.00 8.64 87 ALA A CA 1
ATOM 658 C C . ALA A 1 87 ? 12.104 4.421 28.874 1.00 8.87 87 ALA A C 1
ATOM 659 O O . ALA A 1 87 ? 13.064 3.654 28.821 1.00 9.33 87 ALA A O 1
ATOM 661 N N . VAL A 1 88 ? 11.778 5.089 29.980 1.00 8.72 88 VAL A N 1
ATOM 662 C CA . VAL A 1 88 ? 12.543 4.929 31.194 1.00 7.73 88 VAL A CA 1
ATOM 663 C C . VAL A 1 88 ? 11.638 4.689 32.385 1.00 8.27 88 VAL A C 1
ATOM 664 O O . VAL A 1 88 ? 10.719 5.434 32.629 1.00 9.51 88 VAL A O 1
ATOM 668 N N . LEU A 1 89 ? 11.926 3.604 33.113 1.00 7.40 89 LEU A N 1
ATOM 669 C CA . LEU A 1 89 ? 11.183 3.267 34.314 1.00 8.71 89 LEU A CA 1
ATOM 670 C C . LEU A 1 89 ? 12.126 3.461 35.490 1.00 8.94 89 LEU A C 1
ATOM 671 O O . LEU A 1 89 ? 13.296 3.111 35.416 1.00 9.25 89 LEU A O 1
ATOM 676 N N . VAL A 1 90 ? 11.622 4.078 36.574 1.00 7.78 90 VAL A N 1
ATOM 677 C CA . VAL A 1 90 ? 12.448 4.212 37.764 1.00 8.60 90 VAL A CA 1
ATOM 678 C C . VAL A 1 90 ? 11.674 3.622 38.938 1.00 8.52 90 VAL A C 1
ATOM 679 O O . VAL A 1 90 ? 10.702 4.202 39.439 1.00 8.23 90 VAL A O 1
ATOM 683 N N . VAL A 1 91 ? 12.106 2.442 39.348 1.00 7.78 91 VAL A N 1
ATOM 684 C CA . VAL A 1 91 ? 11.484 1.757 40.480 1.00 8.38 91 VAL A CA 1
ATOM 685 C C . VAL A 1 91 ? 12.060 2.344 41.756 1.00 7.43 91 VAL A C 1
ATOM 686 O O . VAL A 1 91 ? 13.255 2.604 41.827 1.00 8.10 91 VAL A O 1
ATOM 690 N N . ARG A 1 92 ? 11.218 2.561 42.760 1.00 7.28 92 ARG A N 1
ATOM 691 C CA . ARG A 1 92 ? 11.701 3.099 44.030 1.00 6.98 92 ARG A CA 1
ATOM 692 C C . ARG A 1 92 ? 11.215 2.304 45.228 1.00 7.31 92 ARG A C 1
ATOM 693 O O . ARG A 1 92 ? 10.064 1.917 45.291 1.00 8.12 92 ARG A O 1
ATOM 701 N N . TYR A 1 93 ? 12.126 2.076 46.153 1.00 9.34 93 TYR A N 1
ATOM 702 C CA . TYR A 1 93 ? 11.813 1.394 47.395 1.00 9.10 93 TYR A CA 1
ATOM 703 C C . TYR A 1 93 ? 12.168 2.392 48.490 1.00 8.78 93 TYR A C 1
ATOM 704 O O . TYR A 1 93 ? 13.334 2.710 48.691 1.00 10.20 93 TYR A O 1
ATOM 713 N N . PHE A 1 94 ? 11.143 2.914 49.155 1.00 8.82 94 PHE A N 1
ATOM 714 C CA . PHE A 1 94 ? 11.327 3.872 50.222 1.00 9.07 94 PHE A CA 1
ATOM 715 C C . PHE A 1 94 ? 12.238 3.293 51.293 1.00 10.15 94 PHE A C 1
ATOM 716 O O . PHE A 1 94 ? 12.082 2.115 51.649 1.00 11.02 94 PHE A O 1
ATOM 724 N N . GLY A 1 95 ? 13.188 4.080 51.775 1.00 8.95 95 GLY A N 1
ATOM 725 C CA . GLY A 1 95 ? 14.112 3.594 52.777 1.00 9.61 95 GLY A CA 1
ATOM 726 C C . GLY A 1 95 ? 14.004 4.171 54.175 1.00 10.37 95 GLY A C 1
ATOM 727 O O . GLY A 1 95 ? 14.877 3.938 54.998 1.00 11.57 95 GLY A O 1
ATOM 728 N N . GLY A 1 96 ? 12.957 4.952 54.435 1.00 10.86 96 GLY A N 1
ATOM 729 C CA . GLY A 1 96 ? 12.798 5.512 55.763 1.00 11.40 96 GLY A CA 1
ATOM 730 C C . GLY A 1 96 ? 13.153 6.963 55.975 1.00 11.69 96 GLY A C 1
ATOM 731 O O . GLY A 1 96 ? 12.942 7.511 57.057 1.00 13.37 96 GLY A O 1
ATOM 732 N N . VAL A 1 97 ? 13.716 7.597 54.949 1.00 11.01 97 VAL A N 1
ATOM 733 C CA . VAL A 1 97 ? 14.085 8.999 55.047 1.00 10.60 97 VAL A CA 1
ATOM 734 C C . VAL A 1 97 ? 13.375 9.731 53.922 1.00 11.64 97 VAL A C 1
ATOM 735 O O . VAL A 1 97 ? 13.512 9.375 52.766 1.00 10.38 97 VAL A O 1
ATOM 739 N N . LYS A 1 98 ? 12.595 10.756 54.284 1.00 11.34 98 LYS A N 1
ATOM 740 C CA . LYS A 1 98 ? 11.882 11.502 53.255 1.00 12.32 98 LYS A CA 1
ATOM 741 C C . LYS A 1 98 ? 12.831 12.420 52.517 1.00 11.59 98 LYS A C 1
ATOM 742 O O . LYS A 1 98 ? 13.569 13.201 53.125 1.00 12.79 98 LYS 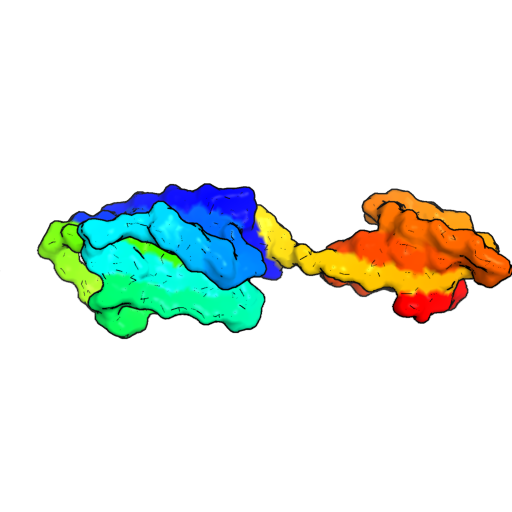A O 1
ATOM 748 N N . LEU A 1 99 ? 12.811 12.334 51.196 1.00 10.03 99 LEU A N 1
ATOM 749 C CA . LEU A 1 99 ? 13.678 13.150 50.378 1.00 10.78 99 LEU A CA 1
ATOM 750 C C . LEU A 1 99 ? 13.128 14.562 50.165 1.00 10.21 99 LEU A C 1
ATOM 751 O O . LEU A 1 99 ? 13.892 15.505 50.000 1.00 11.93 99 LEU A O 1
ATOM 756 N N . GLY A 1 100 ? 11.802 14.683 50.219 1.00 11.27 100 GLY A N 1
ATOM 757 C CA . GLY A 1 100 ? 11.184 15.989 49.981 1.00 10.68 100 GLY A CA 1
ATOM 758 C C . GLY A 1 100 ? 10.952 16.149 48.501 1.00 11.73 100 GLY A C 1
ATOM 759 O O . GLY A 1 100 ? 11.664 15.550 47.687 1.00 12.11 100 GLY A O 1
ATOM 760 N N . ALA A 1 101 ? 9.973 16.977 48.112 1.00 11.69 101 ALA A N 1
ATOM 761 C CA . ALA A 1 101 ? 9.662 17.177 46.711 1.00 11.66 101 ALA A CA 1
ATOM 762 C C . ALA A 1 101 ? 10.904 17.514 45.861 1.00 11.12 101 ALA A C 1
ATOM 763 O O . ALA A 1 101 ? 11.112 16.931 44.806 1.00 10.74 101 ALA A O 1
ATOM 765 N N . GLY A 1 102 ? 11.710 18.458 46.329 1.00 11.57 102 GLY A N 1
ATOM 766 C CA . GLY A 1 102 ? 12.908 18.824 45.590 1.00 10.98 102 GLY A CA 1
ATOM 767 C C . GLY A 1 102 ? 13.868 17.662 45.432 1.00 10.16 102 GLY A C 1
ATOM 768 O O . GLY A 1 102 ? 14.432 17.445 44.376 1.00 10.92 102 GLY A O 1
ATOM 769 N N . GLY A 1 103 ? 14.058 16.902 46.516 1.00 9.64 103 GLY A N 1
ATOM 770 C CA . GLY A 1 103 ? 14.941 15.760 46.486 1.00 8.97 103 GLY A CA 1
ATOM 771 C C . GLY A 1 103 ? 14.435 14.641 45.587 1.00 10.01 103 GLY A C 1
ATOM 772 O O . GLY A 1 103 ? 15.202 13.903 44.983 1.00 8.71 103 GLY A O 1
ATOM 773 N N . LEU A 1 104 ? 13.100 14.517 45.504 1.00 8.97 104 LEU A N 1
ATOM 774 C CA . LEU A 1 104 ? 12.517 13.502 44.638 1.00 8.49 104 LEU A CA 1
ATOM 775 C C . LEU A 1 104 ? 12.778 13.872 43.194 1.00 8.59 104 LEU A C 1
ATOM 776 O O . LEU A 1 104 ? 13.156 13.052 42.393 1.00 8.49 104 LEU A O 1
ATOM 781 N N . VAL A 1 105 ? 12.557 15.149 42.870 1.00 9.56 105 VAL A N 1
ATOM 782 C CA . VAL A 1 105 ? 12.784 15.597 41.482 1.00 8.85 105 VAL A CA 1
ATOM 783 C C . VAL A 1 105 ? 14.214 15.326 41.068 1.00 9.78 105 VAL A C 1
ATOM 784 O O . VAL A 1 105 ? 14.481 14.879 39.957 1.00 10.16 105 VAL A O 1
ATOM 788 N N . ARG A 1 106 ? 15.148 15.611 41.981 1.00 9.51 106 ARG A N 1
ATOM 789 C CA . ARG A 1 106 ? 16.560 15.366 41.668 1.00 11.02 106 ARG A CA 1
ATOM 790 C C . ARG A 1 106 ? 16.904 13.887 41.649 1.00 10.93 106 ARG A C 1
ATOM 791 O O . ARG A 1 106 ? 17.780 13.458 40.853 1.00 11.33 106 ARG A O 1
ATOM 799 N N . ALA A 1 107 ? 16.260 13.101 42.481 1.00 9.65 107 ALA A N 1
ATOM 800 C CA . ALA A 1 107 ? 16.524 11.653 42.519 1.00 9.13 107 ALA A CA 1
ATOM 801 C C . ALA A 1 107 ? 16.008 10.955 41.262 1.00 9.61 107 ALA A C 1
ATOM 802 O O . ALA A 1 107 ? 16.767 10.294 40.543 1.00 9.92 107 ALA A O 1
ATOM 804 N N . TYR A 1 108 ? 14.717 11.114 40.981 1.00 9.13 108 TYR A N 1
ATOM 805 C CA . TYR A 1 108 ? 14.139 10.481 39.800 1.00 8.05 108 TYR A CA 1
ATOM 806 C C . TYR A 1 108 ? 14.805 10.987 38.521 1.00 8.67 108 TYR A C 1
ATOM 807 O O . TYR A 1 108 ? 15.139 10.187 37.645 1.00 10.00 108 TYR A O 1
ATOM 816 N N . GLY A 1 109 ? 14.966 12.296 38.411 1.00 8.82 109 GLY A N 1
ATOM 817 C CA . GLY A 1 109 ? 15.580 12.862 37.236 1.00 9.11 109 GLY A CA 1
ATOM 818 C C . GLY A 1 109 ? 17.060 12.486 37.119 1.00 10.47 109 GLY A C 1
ATOM 819 O O . GLY A 1 109 ? 17.538 12.165 36.040 1.00 12.16 109 GLY A O 1
ATOM 820 N N . GLY A 1 110 ? 17.747 12.520 38.264 1.00 10.44 110 GLY A N 1
ATOM 821 C CA . GLY A 1 110 ? 19.162 12.207 38.279 1.00 10.20 110 GLY A CA 1
ATOM 822 C C . GLY A 1 110 ? 19.504 10.759 37.963 1.00 10.14 110 GLY A C 1
ATOM 823 O O . GLY A 1 110 ? 20.468 10.473 37.250 1.00 10.66 110 GLY A O 1
ATOM 824 N N . VAL A 1 111 ? 18.744 9.825 38.522 1.00 9.62 111 VAL A N 1
ATOM 825 C CA . VAL A 1 111 ? 19.024 8.426 38.271 1.00 9.17 111 VAL A CA 1
ATOM 826 C C . VAL A 1 111 ? 18.668 8.055 36.833 1.00 9.14 111 VAL A C 1
ATOM 827 O O . VAL A 1 111 ? 19.340 7.219 36.197 1.00 10.01 111 VAL A O 1
ATOM 831 N N . ALA A 1 112 ? 17.613 8.662 36.313 1.00 9.65 112 ALA A N 1
ATOM 832 C CA . ALA A 1 112 ? 17.213 8.395 34.928 1.00 8.50 112 ALA A CA 1
ATOM 833 C C . ALA A 1 112 ? 18.300 8.936 34.004 1.00 9.48 112 ALA A C 1
ATOM 834 O O . ALA A 1 112 ? 18.696 8.275 33.052 1.00 9.74 112 ALA A O 1
ATOM 836 N N . ALA A 1 113 ? 18.803 10.134 34.318 1.00 9.00 113 ALA A N 1
ATOM 837 C CA . ALA A 1 113 ? 19.841 10.754 33.502 1.00 10.09 113 ALA A CA 1
ATOM 838 C C . ALA A 1 113 ? 21.131 9.933 33.506 1.00 11.19 113 ALA A C 1
ATOM 839 O O . ALA A 1 113 ? 21.783 9.801 32.481 1.00 10.93 113 ALA A O 1
ATOM 841 N N . GLU A 1 114 ? 21.490 9.386 34.655 1.00 11.09 114 GLU A N 1
ATOM 842 C CA . GLU A 1 114 ? 22.697 8.600 34.755 1.00 10.35 114 GLU A CA 1
ATOM 843 C C . GLU A 1 114 ? 22.587 7.323 33.935 1.00 11.06 114 GLU A C 1
ATOM 844 O O . GLU A 1 114 ? 23.543 6.925 33.251 1.00 11.38 114 GLU A O 1
ATOM 850 N N . ALA A 1 115 ? 21.419 6.684 33.984 1.00 10.43 115 ALA A N 1
ATOM 851 C CA . ALA A 1 115 ? 21.201 5.463 33.208 1.00 9.81 115 ALA A CA 1
ATOM 852 C C . ALA A 1 115 ? 21.289 5.762 31.717 1.00 10.64 115 ALA A C 1
ATOM 853 O O . ALA A 1 115 ? 21.877 5.006 30.950 1.00 10.66 115 ALA A O 1
ATOM 855 N N . LEU A 1 116 ? 20.679 6.875 31.302 1.00 9.88 116 LEU A N 1
ATOM 856 C CA . LEU A 1 116 ? 20.699 7.243 29.900 1.00 9.67 116 LEU A CA 1
ATOM 857 C C . LEU A 1 116 ? 22.095 7.613 29.428 1.00 10.81 116 LEU A C 1
ATOM 858 O O . LEU A 1 116 ? 22.470 7.265 28.301 1.00 12.36 116 LEU A O 1
ATOM 863 N N . ARG A 1 117 ? 22.857 8.295 30.272 1.00 10.89 117 ARG A N 1
ATOM 864 C CA . ARG A 1 117 ? 24.225 8.664 29.919 1.00 11.02 117 ARG A CA 1
ATOM 865 C C . ARG A 1 117 ? 25.105 7.446 29.727 1.00 11.58 117 ARG A C 1
ATOM 866 O O . ARG A 1 117 ? 25.916 7.387 28.805 1.00 12.79 117 ARG A O 1
ATOM 874 N N . ARG A 1 118 ? 24.909 6.451 30.579 1.00 13.54 118 ARG A N 1
ATOM 875 C CA . ARG A 1 118 ? 25.689 5.206 30.529 1.00 13.12 118 ARG A CA 1
ATOM 876 C C . ARG A 1 118 ? 25.294 4.243 29.417 1.00 13.91 118 ARG A C 1
ATOM 877 O O . ARG A 1 118 ? 26.063 3.358 29.065 1.00 16.75 118 ARG A O 1
ATOM 885 N N . ALA A 1 119 ? 24.094 4.368 28.893 1.00 12.83 119 ALA A N 1
ATOM 886 C CA . ALA A 1 119 ? 23.640 3.457 27.859 1.00 11.58 119 ALA A CA 1
ATOM 887 C C . ALA A 1 119 ? 24.294 3.739 26.510 1.00 10.88 119 ALA A C 1
ATOM 888 O O . ALA A 1 119 ? 24.682 4.845 26.204 1.00 10.17 119 ALA A O 1
ATOM 890 N N . PRO A 1 120 ? 24.460 2.678 25.693 1.00 11.33 120 PRO A N 1
ATOM 891 C CA . PRO A 1 120 ? 25.042 2.885 24.378 1.00 11.32 120 PRO A CA 1
ATOM 892 C C . PRO A 1 120 ? 23.963 3.594 23.574 1.00 10.90 120 PRO A C 1
ATOM 893 O O . PRO A 1 120 ? 22.776 3.299 23.743 1.00 11.34 120 PRO A O 1
ATOM 897 N N . LYS A 1 121 ? 24.341 4.524 22.725 1.00 11.46 121 LYS A N 1
ATOM 898 C CA . LYS A 1 121 ? 23.348 5.275 21.957 1.00 12.34 121 LYS A CA 1
ATOM 899 C C . LYS A 1 121 ? 23.732 5.369 20.491 1.00 13.87 121 LYS A C 1
ATOM 900 O O . LYS A 1 121 ? 24.905 5.340 20.136 1.00 16.63 121 LYS A O 1
ATOM 906 N N . VAL A 1 122 ? 22.716 5.447 19.638 1.00 11.50 122 VAL A N 1
ATOM 907 C CA . VAL A 1 122 ? 22.931 5.569 18.198 1.00 12.67 122 VAL A CA 1
ATOM 908 C C . VAL A 1 122 ? 21.999 6.627 17.625 1.00 13.20 122 VAL A C 1
ATOM 909 O O . VAL A 1 122 ? 20.941 6.917 18.202 1.00 13.69 122 VAL A O 1
ATOM 913 N N . PRO A 1 123 ? 22.381 7.238 16.495 1.00 11.14 123 PRO A N 1
ATOM 914 C CA . PRO A 1 123 ? 21.553 8.253 15.858 1.00 12.30 123 PRO A CA 1
ATOM 915 C C . PRO A 1 123 ? 20.234 7.645 15.438 1.00 11.97 123 PRO A C 1
ATOM 916 O O . PRO A 1 123 ? 20.193 6.496 14.968 1.00 12.32 123 PRO A O 1
ATOM 920 N N . LEU A 1 124 ? 19.139 8.378 15.631 1.00 13.50 124 LEU A N 1
ATOM 921 C CA . LEU A 1 124 ? 17.829 7.912 15.236 1.00 14.80 124 LEU A CA 1
ATOM 922 C C . LEU A 1 124 ? 17.626 8.464 13.833 1.00 16.35 124 LEU A C 1
ATOM 923 O O . LEU A 1 124 ? 17.469 9.673 13.651 1.00 17.25 124 LEU A O 1
ATOM 928 N N . VAL A 1 125 ? 17.673 7.574 12.857 1.00 19.40 125 VAL A N 1
ATOM 929 C CA . VAL A 1 125 ? 17.531 8.021 11.468 1.00 21.24 125 VAL A CA 1
ATOM 930 C C . VAL A 1 125 ? 16.306 7.454 10.760 1.00 20.40 125 VAL A C 1
ATOM 931 O O . VAL A 1 125 ? 16.004 6.261 10.836 1.00 20.40 125 VAL A O 1
ATOM 935 N N . GLU A 1 126 ? 15.617 8.345 10.061 1.00 19.42 126 GLU A N 1
ATOM 936 C CA . GLU A 1 126 ? 14.435 7.981 9.308 1.00 20.39 126 GLU A CA 1
ATOM 937 C C . GLU A 1 126 ? 14.852 7.653 7.864 1.00 18.82 126 GLU A C 1
ATOM 938 O O . GLU A 1 126 ? 15.541 8.444 7.251 1.00 18.67 126 GLU A O 1
ATOM 944 N N . ARG A 1 127 ? 14.425 6.498 7.367 1.00 16.38 127 ARG A N 1
ATOM 945 C CA . ARG A 1 127 ? 14.744 6.118 5.998 1.00 16.13 127 ARG A CA 1
ATOM 946 C C . ARG A 1 127 ? 13.692 6.696 5.057 1.00 15.22 127 ARG A C 1
ATOM 947 O O . ARG A 1 127 ? 12.500 6.572 5.303 1.00 16.28 127 ARG A O 1
ATOM 955 N N . VAL A 1 128 ? 14.146 7.329 3.982 1.00 13.53 128 VAL A N 1
ATOM 956 C CA . VAL A 1 128 ? 13.218 7.903 3.001 1.00 13.65 128 VAL A CA 1
ATOM 957 C C . VAL A 1 128 ? 13.625 7.466 1.603 1.00 14.03 128 VAL A C 1
ATOM 958 O O . VAL A 1 128 ? 14.757 7.050 1.381 1.00 13.23 128 VAL A O 1
ATOM 962 N N . GLY A 1 129 ? 12.681 7.558 0.673 1.00 14.07 129 GLY A N 1
ATOM 963 C CA . GLY A 1 129 ? 12.969 7.151 -0.694 1.00 13.87 129 GLY A CA 1
ATOM 964 C C . GLY A 1 129 ? 13.060 8.270 -1.695 1.00 15.11 129 GLY A C 1
ATOM 965 O O . GLY A 1 129 ? 12.491 9.359 -1.517 1.00 17.06 129 GLY A O 1
ATOM 966 N N . LEU A 1 130 ? 13.803 8.008 -2.765 1.00 14.04 130 LEU A N 1
ATOM 967 C CA . LEU A 1 130 ? 14.015 8.987 -3.845 1.00 14.40 130 LEU A CA 1
ATOM 968 C C . LEU A 1 130 ? 13.896 8.194 -5.127 1.00 13.72 130 LEU A C 1
ATOM 969 O O . LEU A 1 130 ? 14.327 7.066 -5.208 1.00 15.29 130 LEU A O 1
ATOM 974 N N . ALA A 1 131 ? 13.300 8.827 -6.151 1.00 11.82 131 ALA A N 1
ATOM 975 C CA . ALA A 1 131 ? 13.171 8.157 -7.427 1.00 11.43 131 ALA A CA 1
ATOM 976 C C . ALA A 1 131 ? 13.444 9.198 -8.507 1.00 10.37 131 ALA A C 1
ATOM 977 O O . ALA A 1 131 ? 13.119 10.354 -8.344 1.00 10.14 131 ALA A O 1
ATOM 979 N N . PHE A 1 132 ? 14.089 8.754 -9.587 1.00 9.67 132 PHE A N 1
ATOM 980 C CA . PHE A 1 132 ? 14.408 9.682 -10.677 1.00 9.65 132 PHE A CA 1
ATOM 981 C C . PHE A 1 132 ? 14.715 8.936 -11.973 1.00 10.18 132 PHE A C 1
ATOM 982 O O . PHE A 1 132 ? 15.127 7.772 -11.952 1.00 11.11 132 PHE A O 1
ATOM 990 N N . LEU A 1 133 ? 14.492 9.608 -13.088 1.00 9.68 133 LEU A N 1
ATOM 991 C CA . LEU A 1 133 ? 14.725 9.043 -14.409 1.00 9.90 133 LEU A CA 1
ATOM 992 C C . LEU A 1 133 ? 15.963 9.698 -15.026 1.00 9.85 133 LEU A C 1
ATOM 993 O O . LEU A 1 133 ? 16.032 10.923 -15.123 1.00 10.60 133 LEU A O 1
ATOM 998 N N . VAL A 1 134 ? 16.905 8.864 -15.465 1.00 10.75 134 VAL A N 1
ATOM 999 C CA . VAL A 1 134 ? 18.169 9.341 -16.025 1.00 10.69 134 VAL A CA 1
ATOM 1000 C C . VAL A 1 134 ? 18.316 8.996 -17.518 1.00 9.75 134 VAL A C 1
ATOM 1001 O O . VAL A 1 134 ? 18.178 7.854 -17.899 1.00 9.10 134 VAL A O 1
ATOM 1005 N N . PRO A 1 135 ? 18.569 10.011 -18.360 1.00 10.10 135 PRO A N 1
ATOM 1006 C CA . PRO A 1 135 ? 18.726 9.697 -19.798 1.00 10.36 135 PRO A CA 1
ATOM 1007 C C . PRO A 1 135 ? 19.908 8.732 -19.945 1.00 10.32 135 PRO A C 1
ATOM 1008 O O . PRO A 1 135 ? 20.822 8.740 -19.152 1.00 9.78 135 PRO A O 1
ATOM 1012 N N . PHE A 1 136 ? 19.876 7.898 -20.983 1.00 10.67 136 PHE A N 1
ATOM 1013 C CA . PHE A 1 136 ? 20.957 6.936 -21.174 1.00 10.58 136 PHE A CA 1
ATOM 1014 C C . PHE A 1 136 ? 22.352 7.558 -21.234 1.00 11.68 136 PHE A C 1
ATOM 1015 O O . PHE A 1 136 ? 23.315 6.934 -20.819 1.00 12.45 136 PHE A O 1
ATOM 1023 N N . ALA A 1 137 ? 22.443 8.791 -21.729 1.00 11.33 137 ALA A N 1
ATOM 1024 C CA . ALA A 1 137 ? 23.746 9.450 -21.821 1.00 13.34 137 ALA A CA 1
ATOM 1025 C C . ALA A 1 137 ? 24.347 9.755 -20.448 1.00 13.43 137 ALA A C 1
ATOM 1026 O O . ALA A 1 137 ? 25.558 9.900 -20.332 1.00 14.07 137 ALA A O 1
ATOM 1028 N N . GLU A 1 138 ? 23.495 9.837 -19.424 1.00 13.13 138 GLU A N 1
ATOM 1029 C CA . GLU A 1 138 ? 23.945 10.147 -18.058 1.00 12.83 138 GLU A CA 1
ATOM 1030 C C . GLU A 1 138 ? 24.043 8.942 -17.130 1.00 12.96 138 GLU A C 1
ATOM 1031 O O . GLU A 1 138 ? 24.495 9.071 -15.980 1.00 12.97 138 GLU A O 1
ATOM 1037 N N . VAL A 1 139 ? 23.620 7.780 -17.601 1.00 12.42 139 VAL A N 1
ATOM 1038 C CA . VAL A 1 139 ? 23.640 6.576 -16.760 1.00 12.59 139 VAL A CA 1
ATOM 1039 C C . VAL A 1 139 ? 25.006 6.227 -16.199 1.00 11.65 139 VAL A C 1
ATOM 1040 O O . VAL A 1 139 ? 25.124 5.867 -15.032 1.00 11.64 139 VAL A O 1
ATOM 1044 N N . GLY A 1 140 ? 26.046 6.335 -17.034 1.00 11.25 140 GLY A N 1
ATOM 1045 C CA . GLY A 1 140 ? 27.380 6.021 -16.550 1.00 12.49 140 GLY A CA 1
ATOM 1046 C C . GLY A 1 140 ? 27.750 6.901 -15.361 1.00 12.32 140 GLY A C 1
ATOM 1047 O O . GLY A 1 140 ? 28.278 6.383 -14.353 1.00 12.69 140 GLY A O 1
ATOM 1048 N N . ARG A 1 141 ? 27.479 8.187 -15.446 1.00 12.18 141 ARG A N 1
ATOM 1049 C CA . ARG A 1 141 ? 27.814 9.101 -14.345 1.00 12.39 141 ARG A CA 1
ATOM 1050 C C . ARG A 1 141 ? 27.004 8.796 -13.090 1.00 11.51 141 ARG A C 1
ATOM 1051 O O . ARG A 1 141 ? 27.502 8.962 -11.986 1.00 12.54 141 ARG A O 1
ATOM 1059 N N . VAL A 1 142 ? 25.755 8.365 -13.259 1.00 10.01 142 VAL A N 1
ATOM 1060 C CA . VAL A 1 142 ? 24.946 8.060 -12.071 1.00 10.08 142 VAL A CA 1
ATOM 1061 C C . VAL A 1 142 ? 25.439 6.800 -11.370 1.00 10.03 142 VAL A C 1
ATOM 1062 O O . VAL A 1 142 ? 25.493 6.747 -10.164 1.00 9.71 142 VAL A O 1
ATOM 1066 N N . TYR A 1 143 ? 25.782 5.759 -12.149 1.00 9.46 143 TYR A N 1
ATOM 1067 C CA . TYR A 1 143 ? 26.284 4.553 -11.499 1.00 11.91 143 TYR A CA 1
ATOM 1068 C C . TYR A 1 143 ? 27.563 4.867 -10.743 1.00 10.59 143 TYR A C 1
ATOM 1069 O O . TYR A 1 143 ? 27.779 4.347 -9.642 1.00 11.90 143 TYR A O 1
ATOM 1078 N N . ALA A 1 144 ? 28.407 5.702 -11.336 1.00 9.73 144 ALA A N 1
ATOM 1079 C CA . ALA A 1 144 ? 29.658 6.074 -10.658 1.00 9.84 144 ALA A CA 1
ATOM 1080 C C . ALA A 1 144 ? 29.347 6.822 -9.371 1.00 9.69 144 ALA A C 1
ATOM 1081 O O . ALA A 1 144 ? 30.000 6.624 -8.347 1.00 9.57 144 ALA A O 1
ATOM 1083 N N . LEU A 1 145 ? 28.334 7.688 -9.413 1.00 9.69 145 LEU A N 1
ATOM 1084 C CA . LEU A 1 145 ? 27.938 8.439 -8.222 1.00 9.18 145 LEU A CA 1
ATOM 1085 C C . LEU A 1 145 ? 27.437 7.525 -7.123 1.00 9.43 145 LEU A C 1
ATOM 1086 O O . LEU A 1 145 ? 27.799 7.675 -5.961 1.00 9.08 145 LEU A O 1
ATOM 1091 N N . LEU A 1 146 ? 26.585 6.570 -7.495 1.00 9.16 146 LEU A N 1
ATOM 1092 C CA . LEU A 1 146 ? 26.046 5.631 -6.525 1.00 9.81 146 LEU A CA 1
ATOM 1093 C C . LEU A 1 146 ? 27.178 4.845 -5.859 1.00 9.24 146 LEU A C 1
ATOM 1094 O O . LEU A 1 146 ? 27.194 4.666 -4.662 1.00 10.82 146 LEU A O 1
ATOM 1099 N N . GLU A 1 147 ? 28.147 4.386 -6.669 1.00 10.29 147 GLU A N 1
ATOM 1100 C CA . GLU A 1 147 ? 29.266 3.658 -6.116 1.00 12.01 147 GLU A CA 1
ATOM 1101 C C . GLU A 1 147 ? 30.077 4.549 -5.203 1.00 12.32 147 GLU A C 1
ATOM 1102 O O . GLU A 1 147 ? 30.524 4.139 -4.128 1.00 12.31 147 GLU A O 1
ATOM 1108 N N . ALA A 1 148 ? 30.285 5.789 -5.638 1.00 11.32 148 ALA A N 1
ATOM 1109 C CA . ALA A 1 148 ? 31.052 6.750 -4.854 1.00 11.16 148 ALA A CA 1
ATOM 1110 C C . ALA A 1 148 ? 30.420 7.102 -3.510 1.00 10.74 148 ALA A C 1
ATOM 1111 O O . ALA A 1 148 ? 31.099 7.541 -2.598 1.00 11.96 148 ALA A O 1
ATOM 1113 N N . ARG A 1 149 ? 29.104 6.909 -3.390 1.00 10.70 149 ARG A N 1
ATOM 1114 C CA . ARG A 1 149 ? 28.428 7.219 -2.151 1.00 12.08 149 ARG A CA 1
ATOM 1115 C C . ARG A 1 149 ? 27.907 5.964 -1.425 1.00 12.08 149 ARG A C 1
ATOM 1116 O O . ARG A 1 149 ? 27.108 6.068 -0.503 1.00 12.05 149 ARG A O 1
ATOM 1124 N N . ALA A 1 150 ? 28.363 4.808 -1.874 1.00 12.66 150 ALA A N 1
ATOM 1125 C CA . ALA A 1 150 ? 27.966 3.534 -1.253 1.00 13.87 150 ALA A CA 1
ATOM 1126 C C . ALA A 1 150 ? 26.438 3.375 -1.237 1.00 12.53 150 ALA A C 1
ATOM 1127 O O . ALA A 1 150 ? 25.855 2.967 -0.233 1.00 13.92 150 ALA A O 1
ATOM 1129 N N . LEU A 1 151 ? 25.806 3.689 -2.358 1.00 13.05 151 LEU A N 1
ATOM 1130 C CA . LEU A 1 151 ? 24.368 3.577 -2.478 1.00 12.74 151 LEU A CA 1
ATOM 1131 C C . LEU A 1 151 ? 24.015 2.527 -3.523 1.00 12.83 151 LEU A C 1
ATOM 1132 O O . LEU A 1 151 ? 24.711 2.375 -4.552 1.00 12.82 151 LEU A O 1
ATOM 1137 N N . LYS A 1 152 ? 22.956 1.769 -3.254 1.00 13.16 152 LYS A N 1
ATOM 1138 C CA . LYS A 1 152 ? 22.468 0.754 -4.169 1.00 12.97 152 LYS A CA 1
ATOM 1139 C C . LYS A 1 152 ? 21.010 1.100 -4.434 1.00 12.56 152 LYS A C 1
ATOM 1140 O O . LYS A 1 152 ? 20.311 1.552 -3.521 1.00 13.97 152 LYS A O 1
ATOM 1146 N N . ALA A 1 153 ? 20.578 0.947 -5.667 1.00 12.84 153 ALA A N 1
ATOM 1147 C CA . ALA A 1 153 ? 19.216 1.310 -6.012 1.00 12.43 153 ALA A 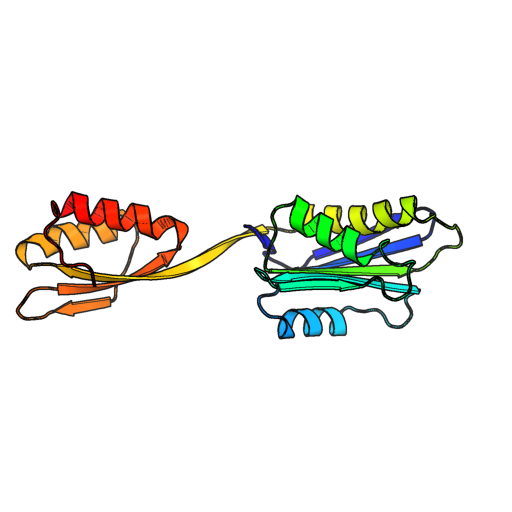CA 1
ATOM 1148 C C . ALA A 1 153 ? 18.515 0.294 -6.886 1.00 12.85 153 ALA A C 1
ATOM 1149 O O . ALA A 1 153 ? 19.149 -0.592 -7.475 1.00 13.23 153 ALA A O 1
ATOM 1151 N N . GLU A 1 154 ? 17.193 0.411 -6.925 1.00 13.34 154 GLU A N 1
ATOM 1152 C CA . GLU A 1 154 ? 16.378 -0.456 -7.769 1.00 12.60 154 GLU A CA 1
ATOM 1153 C C . GLU A 1 154 ? 16.479 0.244 -9.129 1.00 12.07 154 GLU A C 1
ATOM 1154 O O . GLU A 1 154 ? 16.384 1.452 -9.209 1.00 12.80 154 GLU A O 1
ATOM 1160 N N . GLU A 1 155 ? 16.697 -0.521 -10.181 1.00 11.16 155 GLU A N 1
ATOM 1161 C CA . GLU A 1 155 ? 16.857 0.066 -11.491 1.00 11.53 155 GLU A CA 1
ATOM 1162 C C . GLU A 1 155 ? 15.863 -0.523 -12.484 1.00 11.03 155 GLU A C 1
ATOM 1163 O O . GLU A 1 155 ? 15.643 -1.738 -12.487 1.00 11.58 155 GLU A O 1
ATOM 1169 N N . THR A 1 156 ? 15.291 0.352 -13.296 1.00 10.31 156 THR A N 1
ATOM 1170 C CA . THR A 1 156 ? 14.332 -0.074 -14.315 1.00 9.67 156 THR A CA 1
ATOM 1171 C C . THR A 1 156 ? 14.750 0.569 -15.638 1.00 8.78 156 THR A C 1
ATOM 1172 O O . THR A 1 156 ? 14.817 1.775 -15.771 1.00 8.40 156 THR A O 1
ATOM 1176 N N . TYR A 1 157 ? 15.061 -0.296 -16.613 1.00 9.00 157 TYR A N 1
ATOM 1177 C CA . TYR A 1 157 ? 15.490 0.186 -17.925 1.00 9.45 157 TYR A CA 1
ATOM 1178 C C . TYR A 1 157 ? 14.290 0.364 -18.843 1.00 10.35 157 TYR A C 1
ATOM 1179 O O . TYR A 1 157 ? 13.562 -0.608 -19.118 1.00 10.31 157 TYR A O 1
ATOM 1188 N N . THR A 1 158 ? 14.090 1.598 -19.300 1.00 10.25 158 THR A N 1
ATOM 1189 C CA . THR A 1 158 ? 12.961 1.965 -20.165 1.00 9.97 158 THR A CA 1
ATOM 1190 C C . THR A 1 158 ? 13.471 2.643 -21.438 1.00 9.78 158 THR A C 1
ATOM 1191 O O . THR A 1 158 ? 14.645 2.965 -21.555 1.00 8.99 158 THR A O 1
ATOM 1195 N N . PRO A 1 159 ? 12.566 2.892 -22.409 1.00 9.53 159 PRO A N 1
ATOM 1196 C CA . PRO A 1 159 ? 13.012 3.535 -23.651 1.00 10.08 159 PRO A CA 1
ATOM 1197 C C . PRO A 1 159 ? 13.523 4.971 -23.464 1.00 11.89 159 PRO A C 1
ATOM 1198 O O . PRO A 1 159 ? 14.226 5.493 -24.337 1.00 12.70 159 PRO A O 1
ATOM 1202 N N . GLU A 1 160 ? 13.165 5.591 -22.350 1.00 11.92 160 GLU A N 1
ATOM 1203 C CA . GLU A 1 160 ? 13.569 6.968 -22.052 1.00 14.34 160 GLU A CA 1
ATOM 1204 C C . GLU A 1 160 ? 14.760 7.035 -21.102 1.00 13.62 160 GLU A C 1
ATOM 1205 O O . GLU A 1 160 ? 15.166 8.131 -20.681 1.00 15.33 160 GLU A O 1
ATOM 1211 N N . GLY A 1 161 ? 15.312 5.896 -20.742 1.00 10.96 161 GLY A N 1
ATOM 1212 C CA . GLY A 1 161 ? 16.454 5.901 -19.840 1.00 9.87 161 GLY A CA 1
ATOM 1213 C C . GLY A 1 161 ? 16.225 4.993 -18.653 1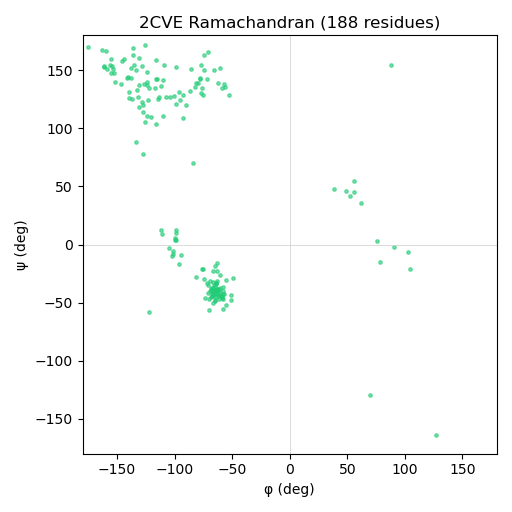.00 10.75 161 GLY A C 1
ATOM 1214 O O . GLY A 1 161 ? 15.312 4.174 -18.656 1.00 10.65 161 GLY A O 1
ATOM 1215 N N . VAL A 1 162 ? 17.046 5.173 -17.618 1.00 9.36 162 VAL A N 1
ATOM 1216 C CA . VAL A 1 162 ? 16.952 4.339 -16.442 1.00 9.91 162 VAL A CA 1
ATOM 1217 C C . VAL A 1 162 ? 16.289 5.031 -15.269 1.00 9.16 162 VAL A C 1
ATOM 1218 O O . VAL A 1 162 ? 16.684 6.139 -14.878 1.00 10.43 162 VAL A O 1
ATOM 1222 N N . ARG A 1 163 ? 15.275 4.380 -14.721 1.00 9.49 163 ARG A N 1
ATOM 1223 C CA . ARG A 1 163 ? 14.566 4.901 -13.555 1.00 9.56 163 ARG A CA 1
ATOM 1224 C C . ARG A 1 163 ? 15.204 4.248 -12.319 1.00 10.21 163 ARG A C 1
ATOM 1225 O O . ARG A 1 163 ? 15.280 3.040 -12.216 1.00 11.30 163 ARG A O 1
ATOM 1233 N N . PHE A 1 164 ? 15.660 5.084 -11.384 1.00 10.45 164 PHE A N 1
ATOM 1234 C CA . PHE A 1 164 ? 16.281 4.616 -10.173 1.00 10.90 164 PHE A CA 1
ATOM 1235 C C . PHE A 1 164 ? 15.363 4.889 -8.981 1.00 11.83 164 PHE A C 1
ATOM 1236 O O . PHE A 1 164 ? 14.687 5.919 -8.938 1.00 12.68 164 PHE A O 1
ATOM 1244 N N . ALA A 1 165 ? 15.315 3.945 -8.041 1.00 10.50 165 ALA A N 1
ATOM 1245 C CA . ALA A 1 165 ? 14.528 4.095 -6.822 1.00 11.02 165 ALA A CA 1
ATOM 1246 C C . ALA A 1 165 ? 15.525 3.815 -5.703 1.00 11.33 165 ALA A C 1
ATOM 1247 O O . ALA A 1 165 ? 16.099 2.730 -5.629 1.00 11.30 165 ALA A O 1
ATOM 1249 N N . LEU A 1 166 ? 15.710 4.801 -4.844 1.00 11.87 166 LEU A N 1
ATOM 1250 C CA . LEU A 1 166 ? 16.692 4.719 -3.772 1.00 14.92 166 LEU A CA 1
ATOM 1251 C C . LEU A 1 166 ? 16.104 4.939 -2.365 1.00 13.30 166 LEU A C 1
ATOM 1252 O O . LEU A 1 166 ? 15.141 5.657 -2.197 1.00 13.68 166 LEU A O 1
ATOM 1257 N N . LEU A 1 167 ? 16.703 4.281 -1.383 1.00 12.57 167 LEU A N 1
ATOM 1258 C CA . LEU A 1 167 ? 16.293 4.483 0.015 1.00 12.64 167 LEU A CA 1
ATOM 1259 C C . LEU A 1 167 ? 17.579 4.940 0.712 1.00 12.38 167 LEU A C 1
ATOM 1260 O O . LEU A 1 167 ? 18.650 4.371 0.501 1.00 13.37 167 LEU A O 1
ATOM 1265 N N . LEU A 1 168 ? 17.456 5.985 1.527 1.00 11.72 168 LEU A N 1
ATOM 1266 C CA . LEU A 1 168 ? 18.607 6.468 2.258 1.00 12.10 168 LEU A CA 1
ATOM 1267 C C . LEU A 1 168 ? 18.181 7.285 3.454 1.00 11.48 168 LEU A C 1
ATOM 1268 O O . LEU A 1 168 ? 17.001 7.643 3.609 1.00 10.79 168 LEU A O 1
ATOM 1273 N N . PRO A 1 169 ? 19.115 7.568 4.366 1.00 11.81 169 PRO A N 1
ATOM 1274 C CA . PRO A 1 169 ? 18.819 8.359 5.565 1.00 12.58 169 PRO A CA 1
ATOM 1275 C C . PRO A 1 169 ? 18.299 9.736 5.208 1.00 13.60 169 PRO A C 1
ATOM 1276 O O . PRO A 1 169 ? 18.820 10.417 4.335 1.00 13.84 169 PRO A O 1
ATOM 1280 N N . LYS A 1 170 ? 17.226 10.158 5.895 1.00 14.71 170 LYS A N 1
ATOM 1281 C CA . LYS A 1 170 ? 16.629 11.449 5.632 1.00 15.53 170 LYS A CA 1
ATOM 1282 C C . LYS A 1 170 ? 17.647 12.595 5.638 1.00 15.06 170 LYS A C 1
ATOM 1283 O O . LYS A 1 170 ? 17.634 13.452 4.778 1.00 13.60 170 LYS A O 1
ATOM 1289 N N . PRO A 1 171 ? 18.574 12.608 6.620 1.00 15.32 171 PRO A N 1
ATOM 1290 C CA . PRO A 1 171 ? 19.575 13.671 6.676 1.00 15.73 171 PRO A CA 1
ATOM 1291 C C . PRO A 1 171 ? 20.526 13.747 5.500 1.00 15.70 171 PRO A C 1
ATOM 1292 O O . PRO A 1 171 ? 21.199 14.748 5.295 1.00 17.06 171 PRO A O 1
ATOM 1296 N N . GLU A 1 172 ? 20.583 12.675 4.703 1.00 14.29 172 GLU A N 1
ATOM 1297 C CA . GLU A 1 172 ? 21.461 12.597 3.554 1.00 14.28 172 GLU A CA 1
ATOM 1298 C C . GLU A 1 172 ? 20.760 12.843 2.216 1.00 13.24 172 GLU A C 1
ATOM 1299 O O . GLU A 1 172 ? 21.403 12.965 1.189 1.00 12.77 172 GLU A O 1
ATOM 1305 N N . ARG A 1 173 ? 19.424 12.923 2.255 1.00 12.46 173 ARG A N 1
ATOM 1306 C CA . ARG A 1 173 ? 18.642 13.132 1.030 1.00 12.96 173 ARG A CA 1
ATOM 1307 C C . ARG A 1 173 ? 19.078 14.383 0.262 1.00 13.32 173 ARG A C 1
ATOM 1308 O O . ARG A 1 173 ? 19.361 14.309 -0.937 1.00 12.01 173 ARG A O 1
ATOM 1316 N N . GLU A 1 174 ? 19.136 15.524 0.944 1.00 11.79 174 GLU A N 1
ATOM 1317 C CA . GLU A 1 174 ? 19.532 16.754 0.286 1.00 12.95 174 GLU A CA 1
ATOM 1318 C C . GLU A 1 174 ? 20.909 16.690 -0.354 1.00 12.56 174 GLU A C 1
ATOM 1319 O O . GLU A 1 174 ? 21.096 17.097 -1.495 1.00 11.65 174 GLU A O 1
ATOM 1325 N N . GLY A 1 175 ? 21.893 16.173 0.395 1.00 12.10 175 GLY A N 1
ATOM 1326 C CA . GLY A 1 175 ? 23.236 16.052 -0.138 1.00 11.65 175 GLY A CA 1
ATOM 1327 C C . GLY A 1 175 ? 23.329 15.161 -1.378 1.00 10.48 175 GLY A C 1
ATOM 1328 O O . GLY A 1 175 ? 24.079 15.438 -2.314 1.00 10.42 175 GLY A O 1
ATOM 1329 N N . PHE A 1 176 ?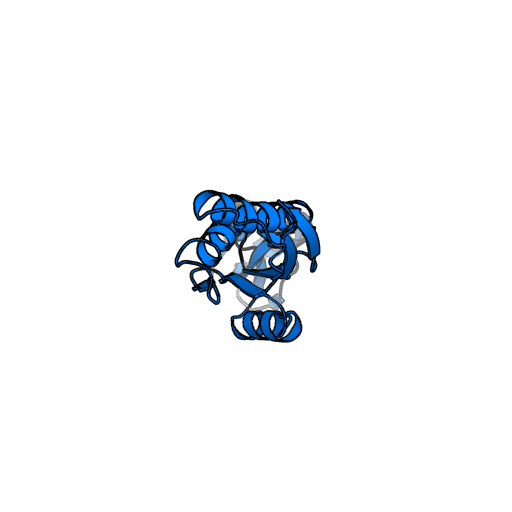 22.541 14.077 -1.388 1.00 10.52 176 PHE A N 1
ATOM 1330 C CA . PHE A 1 176 ? 22.569 13.201 -2.526 1.00 10.22 176 PHE A CA 1
ATOM 1331 C C . PHE A 1 176 ? 21.927 13.848 -3.780 1.00 9.74 176 PHE A C 1
ATOM 1332 O O . PHE A 1 176 ? 22.469 13.782 -4.845 1.00 8.38 176 PHE A O 1
ATOM 1340 N N . LEU A 1 177 ? 20.754 14.436 -3.588 1.00 9.92 177 LEU A N 1
ATOM 1341 C CA . LEU A 1 177 ? 20.083 15.064 -4.723 1.00 10.08 177 LEU A CA 1
ATOM 1342 C C . LEU A 1 177 ? 20.997 16.125 -5.320 1.00 9.58 177 LEU A C 1
ATOM 1343 O O . LEU A 1 177 ? 21.083 16.267 -6.532 1.00 10.38 177 LEU A O 1
ATOM 1348 N N . ARG A 1 178 ? 21.693 16.870 -4.449 1.00 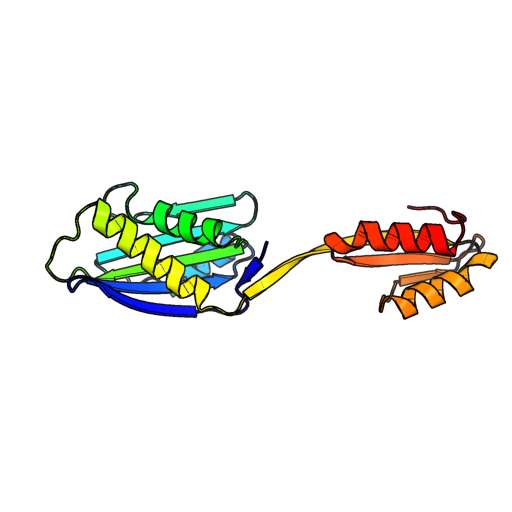10.21 178 ARG A N 1
ATOM 1349 C CA . ARG A 1 178 ? 22.616 17.888 -4.954 1.00 10.04 178 ARG A CA 1
ATOM 1350 C C . ARG A 1 178 ? 23.760 17.237 -5.719 1.00 9.45 178 ARG A C 1
ATOM 1351 O O . ARG A 1 178 ? 24.199 17.745 -6.750 1.00 9.43 178 ARG A O 1
ATOM 1359 N N . ALA A 1 179 ? 24.257 16.096 -5.213 1.00 9.03 179 ALA A N 1
ATOM 1360 C CA . ALA A 1 179 ? 25.345 15.417 -5.887 1.00 8.84 179 ALA A CA 1
ATOM 1361 C C . ALA A 1 179 ? 24.883 14.872 -7.236 1.00 8.24 179 ALA A C 1
ATOM 1362 O O . ALA A 1 179 ? 25.630 14.902 -8.225 1.00 9.33 179 ALA A O 1
ATOM 1364 N N . LEU A 1 180 ? 23.653 14.402 -7.271 1.00 8.27 180 LEU A N 1
ATOM 1365 C CA . LEU A 1 180 ? 23.060 13.846 -8.499 1.00 8.10 180 LEU A CA 1
ATOM 1366 C C . LEU A 1 180 ? 22.884 14.932 -9.552 1.00 8.66 180 LEU A C 1
ATOM 1367 O O . LEU A 1 180 ? 23.248 14.765 -10.714 1.00 10.97 180 LEU A O 1
ATOM 1372 N N . LEU A 1 181 ? 22.277 16.045 -9.145 1.00 9.12 181 LEU A N 1
ATOM 1373 C CA . LEU A 1 181 ? 22.040 17.154 -10.062 1.00 9.88 181 LEU A CA 1
ATOM 1374 C C . LEU A 1 181 ? 23.342 17.744 -10.571 1.00 9.44 181 LEU A C 1
ATOM 1375 O O . LEU A 1 181 ? 23.418 18.224 -11.693 1.00 9.96 181 LEU A O 1
ATOM 1380 N N . ASP A 1 182 ? 24.382 17.695 -9.726 1.00 9.64 182 ASP A N 1
ATOM 1381 C CA . ASP A 1 182 ? 25.683 18.206 -10.108 1.00 11.17 182 ASP A CA 1
ATOM 1382 C C . ASP A 1 182 ? 26.378 17.287 -11.101 1.00 11.26 182 ASP A C 1
ATOM 1383 O O . ASP A 1 182 ? 26.903 17.722 -12.125 1.00 12.53 182 ASP A O 1
ATOM 1388 N N . ALA A 1 183 ? 26.359 15.985 -10.818 1.00 12.18 183 ALA A N 1
ATOM 1389 C CA . ALA A 1 183 ? 27.027 15.014 -11.700 1.00 11.69 183 ALA A CA 1
ATOM 1390 C C . ALA A 1 183 ? 26.404 14.969 -13.083 1.00 12.19 183 ALA A C 1
ATOM 1391 O O . ALA A 1 183 ? 27.107 14.767 -14.082 1.00 13.46 183 ALA A O 1
ATOM 1393 N N . THR A 1 184 ? 25.087 15.171 -13.150 1.00 11.28 184 THR A N 1
ATOM 1394 C CA . THR A 1 184 ? 24.386 15.121 -14.432 1.00 10.92 184 THR A CA 1
ATOM 1395 C C . THR A 1 184 ? 24.126 16.517 -15.033 1.00 11.22 184 THR A C 1
ATOM 1396 O O . THR A 1 184 ? 23.495 16.630 -16.075 1.00 10.26 184 THR A O 1
ATOM 1400 N N . ARG A 1 185 ? 24.638 17.552 -14.370 1.00 12.62 185 ARG A N 1
ATOM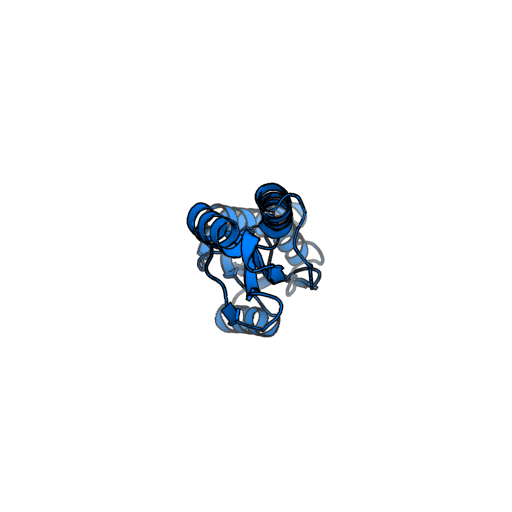 1401 C CA . ARG A 1 185 ? 24.400 18.924 -14.838 1.00 12.74 185 ARG A CA 1
ATOM 1402 C C . ARG A 1 185 ? 22.914 19.168 -15.041 1.00 13.43 185 ARG A C 1
ATOM 1403 O O . ARG A 1 185 ? 22.483 19.803 -16.033 1.00 13.22 185 ARG A O 1
ATOM 1411 N N . GLY A 1 186 ? 22.112 18.666 -14.104 1.00 10.65 186 GLY A N 1
ATOM 1412 C CA . GLY A 1 186 ? 20.687 18.840 -14.129 1.00 10.66 186 GLY A CA 1
ATOM 1413 C C . GLY A 1 186 ? 19.907 17.990 -15.124 1.00 10.26 186 GLY A C 1
ATOM 1414 O O . GLY A 1 186 ? 18.704 18.135 -15.225 1.00 11.30 186 GLY A O 1
ATOM 1415 N N . GLN A 1 187 ? 20.607 17.118 -15.828 1.00 12.41 187 GLN A N 1
ATOM 1416 C CA . GLN A 1 187 ? 19.944 16.251 -16.830 1.00 13.72 187 GLN A CA 1
ATOM 1417 C C . GLN A 1 187 ? 19.347 15.013 -16.195 1.00 12.97 187 GLN A C 1
ATOM 1418 O O . GLN A 1 187 ? 19.836 13.886 -16.388 1.00 13.31 187 GLN A O 1
ATOM 1424 N N . VAL A 1 188 ? 18.295 15.216 -15.430 1.00 13.12 188 VAL A N 1
ATOM 1425 C CA . VAL A 1 188 ? 17.593 14.131 -14.774 1.00 13.10 188 VAL A CA 1
ATOM 1426 C C . VAL A 1 188 ? 16.186 14.591 -14.432 1.00 11.61 188 VAL A C 1
ATOM 1427 O O . VAL A 1 188 ? 15.961 15.795 -14.227 1.00 12.23 188 VAL A O 1
ATOM 1431 N N . ALA A 1 189 ? 15.252 13.654 -14.390 1.00 10.93 189 ALA A N 1
ATOM 1432 C CA . ALA A 1 189 ? 13.867 13.980 -14.057 1.00 10.79 189 ALA A CA 1
ATOM 1433 C C . ALA A 1 189 ? 13.548 13.394 -12.688 1.00 11.78 189 ALA A C 1
ATOM 1434 O O . ALA A 1 189 ? 13.450 12.183 -12.524 1.00 11.80 189 ALA A O 1
ATOM 1436 N N . LEU A 1 190 ? 13.367 14.281 -11.698 1.00 12.14 190 LEU A N 1
ATOM 1437 C CA . LEU A 1 190 ? 13.045 13.838 -10.362 1.00 12.96 190 LEU A CA 1
ATOM 1438 C C . LEU A 1 190 ? 11.592 13.428 -10.288 1.00 13.48 190 LEU A C 1
ATOM 1439 O O . LEU A 1 190 ? 10.693 14.132 -10.772 1.00 14.86 190 LEU A O 1
ATOM 1444 N N . GLU A 1 191 ? 11.336 12.291 -9.653 1.00 13.85 191 GLU A N 1
ATOM 1445 C CA . GLU A 1 191 ? 9.992 11.776 -9.566 1.00 17.08 191 GLU A CA 1
ATOM 1446 C C . GLU A 1 191 ? 9.513 11.547 -8.156 1.00 19.19 191 GLU A C 1
ATOM 1447 O O . GLU A 1 191 ? 10.120 12.137 -7.224 1.00 20.21 191 GLU A O 1
#

Secondary structure (DSSP, 8-state):
-EEESS-EEEEEEETTEEEEEEEEE-SSHHHHHHHHHHH--TTSSEEEEEEEETTEEEEE-TTSSTTSSHHHHHHHHHHTTB-SEEEEEEEE--SS--HHHHHHHHHHHHHHHHHHHS-EEE---EEEEEEEE-GGGHHHHHHHHHHTT--EEEEEETTEEEEEEEEEHHHHHHHHHHHHHHTTT--EE-

Organism: Thermus thermophilus (strain ATCC 27634 / DSM 579 / HB8) (NCBI:txid300852)

Foldseek 3Di:
DKAFPAKWWFWDADPQKIKIKIKDFAQDVVRQVVVLVVPADVPFPAKWKKAAAPPDIDTGGRPDPPPLATVLLVVLCVVVVYHRMMMIMTIHDGPDDLPSVRSSCVNNVRSNVRVVPTHMGHDWDKDKWKKFAAQVLVVLVVVLCVVVVWDWDWDQDPRGIMTMGIDTPVCVVVSVVVSCVSRVNRMGTD

Radius of gyration: 24.03 Å; Cα contacts (8 Å, |Δi|>4): 392; chains: 1; bounding box: 29×26×79 Å

Nearest PDB structures (foldseek):
  2cve-assembly1_A  TM=1.005E+00  e=3.219E-41  Thermus thermophilus HB8
  1vi7-assembly1_A  TM=6.405E-01  e=4.071E-17  Escherichia coli
  1n0u-assembly1_A  TM=5.485E-01  e=5.517E-06  Saccharomyces cerevisiae
  1u2r-assembly1_A  TM=5.802E-01  e=1.128E-05  Saccharomyces cerevisiae
  3dny-assembly1_T  TM=4.657E-01  e=5.517E-06  unclassified